Protein AF-A0A357KUC4-F1 (afdb_monomer)

Structure (mmCIF, N/CA/C/O backbone):
data_AF-A0A357KUC4-F1
#
_entry.id   AF-A0A357KUC4-F1
#
loop_
_atom_site.group_PDB
_atom_site.id
_atom_site.type_symbol
_atom_site.label_atom_id
_atom_site.label_alt_id
_atom_site.label_comp_id
_atom_site.label_asym_id
_atom_site.label_entity_id
_atom_site.label_seq_id
_atom_site.pdbx_PDB_ins_code
_atom_site.Cartn_x
_atom_site.Cartn_y
_atom_site.Cartn_z
_atom_site.occupancy
_atom_site.B_iso_or_equiv
_atom_site.auth_seq_id
_atom_site.auth_comp_id
_atom_site.auth_asym_id
_atom_site.auth_atom_id
_atom_site.pdbx_PDB_model_num
ATOM 1 N N . MET A 1 1 ? -13.349 -6.432 20.433 1.00 85.69 1 MET A N 1
ATOM 2 C CA . MET A 1 1 ? -12.163 -7.210 20.009 1.00 85.69 1 MET A CA 1
ATOM 3 C C . MET A 1 1 ? -11.046 -7.123 21.039 1.00 85.69 1 MET A C 1
ATOM 5 O O . MET A 1 1 ? -10.926 -8.036 21.841 1.00 85.69 1 MET A O 1
ATOM 9 N N . PHE A 1 2 ? -10.321 -6.002 21.123 1.00 86.62 2 PHE A N 1
ATOM 10 C CA . PHE A 1 2 ? -9.135 -5.850 21.980 1.00 86.62 2 PHE A CA 1
ATOM 11 C C . PHE A 1 2 ? -9.323 -6.230 23.462 1.00 86.62 2 PHE A C 1
ATOM 13 O O . PHE A 1 2 ? -8.542 -7.016 23.983 1.00 86.62 2 PHE A O 1
ATOM 20 N N . GLN A 1 3 ? -10.379 -5.750 24.131 1.00 85.81 3 GLN A N 1
ATOM 21 C CA . GLN A 1 3 ? -10.658 -6.103 25.536 1.00 85.81 3 GLN A CA 1
ATOM 22 C C . GLN A 1 3 ? -10.928 -7.601 25.751 1.00 85.81 3 GLN A C 1
ATOM 24 O O . GLN A 1 3 ? -10.598 -8.130 26.804 1.00 85.81 3 GLN A O 1
ATOM 29 N N . ARG A 1 4 ? -11.513 -8.278 24.754 1.00 86.69 4 ARG A N 1
ATOM 30 C CA . ARG A 1 4 ? -11.808 -9.719 24.804 1.00 86.69 4 ARG A CA 1
ATOM 31 C C . ARG A 1 4 ? -10.628 -10.583 24.347 1.00 86.69 4 ARG A C 1
ATOM 33 O O . ARG A 1 4 ? -10.719 -11.798 24.431 1.00 86.69 4 ARG A O 1
ATOM 40 N N . GLY A 1 5 ? -9.561 -9.980 23.814 1.00 86.75 5 GLY A N 1
ATOM 41 C CA . GLY A 1 5 ? -8.468 -10.719 23.174 1.00 86.75 5 GLY A CA 1
ATOM 42 C C . GLY A 1 5 ? -8.885 -11.463 21.900 1.00 86.75 5 GLY A C 1
ATOM 43 O O . GLY A 1 5 ? -8.185 -12.374 21.474 1.00 86.75 5 GLY A O 1
ATOM 44 N N . ASP A 1 6 ? -10.013 -11.090 21.292 1.00 89.56 6 ASP A N 1
ATOM 45 C CA . ASP A 1 6 ? -10.536 -11.725 20.081 1.00 89.56 6 AS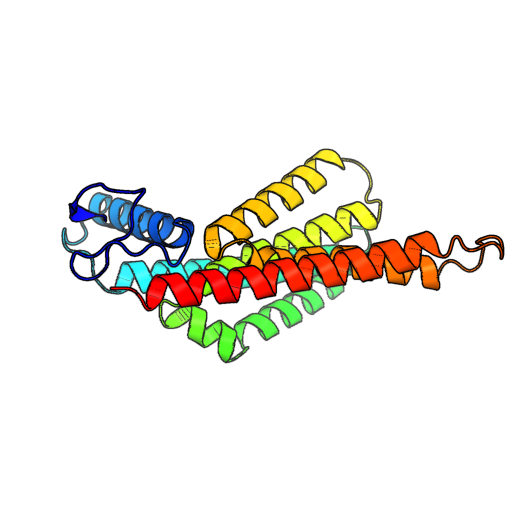P A CA 1
ATOM 46 C C . ASP A 1 6 ? -10.017 -10.997 18.837 1.00 89.56 6 ASP A C 1
ATOM 48 O O . ASP A 1 6 ? -10.295 -9.808 18.651 1.00 89.56 6 ASP A O 1
ATOM 52 N N . TRP A 1 7 ? -9.252 -11.717 18.016 1.00 90.38 7 TRP A N 1
ATOM 53 C CA . TRP A 1 7 ? -8.629 -11.222 16.786 1.00 90.38 7 TRP A CA 1
ATOM 54 C C . TRP A 1 7 ? -9.378 -11.652 15.523 1.00 90.38 7 TRP A C 1
ATOM 56 O O . TRP A 1 7 ? -9.042 -11.175 14.444 1.00 90.38 7 TRP A O 1
ATOM 66 N N . ILE A 1 8 ? -10.353 -12.557 15.617 1.00 89.25 8 ILE A N 1
ATOM 67 C CA . ILE A 1 8 ? -10.946 -13.183 14.430 1.00 89.25 8 ILE A CA 1
ATOM 68 C C . ILE A 1 8 ? -12.292 -12.556 14.098 1.00 89.25 8 ILE A C 1
ATOM 70 O O . ILE A 1 8 ? -12.507 -12.190 12.945 1.00 89.25 8 ILE A O 1
ATOM 74 N N . VAL A 1 9 ? -13.177 -12.401 15.087 1.00 89.88 9 VAL A N 1
ATOM 75 C CA . VAL A 1 9 ? -14.558 -11.963 14.847 1.00 89.88 9 VAL A CA 1
ATOM 76 C C . VAL A 1 9 ? -14.739 -10.511 15.300 1.00 89.88 9 VAL A C 1
ATOM 78 O O . VAL A 1 9 ? -14.754 -10.224 16.505 1.00 89.88 9 VAL A O 1
ATOM 81 N N . PRO A 1 10 ? -14.884 -9.551 14.366 1.00 87.69 10 PRO A N 1
ATOM 82 C CA . PRO A 1 10 ? -15.212 -8.189 14.736 1.00 87.69 10 PRO A CA 1
ATOM 83 C C . PRO A 1 10 ? -16.627 -8.126 15.294 1.00 87.69 10 PRO A C 1
ATOM 85 O O . PRO A 1 10 ? -17.524 -8.839 14.849 1.00 87.69 10 PRO A O 1
ATOM 88 N N . THR A 1 11 ? -16.830 -7.248 16.273 1.00 88.38 11 THR A N 1
ATOM 89 C CA . THR A 1 11 ? -18.165 -6.963 16.801 1.00 88.38 11 THR A CA 1
ATOM 90 C C . THR A 1 11 ? -18.362 -5.471 16.958 1.00 88.38 11 THR A C 1
ATOM 92 O O . THR A 1 11 ? -17.466 -4.798 17.477 1.00 88.38 11 THR A O 1
ATOM 95 N N . VAL A 1 12 ? -19.547 -4.985 16.613 1.00 85.06 12 VAL A N 1
ATOM 96 C CA . VAL A 1 12 ? -19.975 -3.596 16.789 1.00 85.06 12 VAL A CA 1
ATOM 97 C C . VAL A 1 12 ? -21.246 -3.622 17.636 1.00 85.06 12 VAL A C 1
ATOM 99 O O . VAL A 1 12 ? -22.172 -4.356 17.330 1.00 85.06 12 VAL A O 1
ATOM 102 N N . HIS A 1 13 ? -21.259 -2.891 18.754 1.00 87.00 13 HIS A N 1
ATOM 103 C CA . HIS A 1 13 ? -22.377 -2.880 19.716 1.00 87.00 13 HIS A CA 1
ATOM 104 C C . HIS A 1 13 ? -22.816 -4.257 20.257 1.00 87.00 13 HIS A C 1
ATOM 106 O O . HIS A 1 13 ? -23.950 -4.424 20.677 1.00 87.00 13 HIS A O 1
ATOM 112 N N . GLY A 1 14 ? -21.901 -5.230 20.301 1.00 84.56 14 GLY A N 1
ATOM 113 C CA . GLY A 1 14 ? -22.189 -6.590 20.777 1.00 84.56 14 GLY A CA 1
ATOM 114 C C . GLY A 1 14 ? -22.548 -7.567 19.660 1.00 84.56 14 GLY A C 1
ATOM 115 O O . GLY A 1 14 ? -22.322 -8.759 19.832 1.00 84.56 14 GLY A O 1
ATOM 116 N N . GLU A 1 15 ? -22.956 -7.060 18.499 1.00 89.00 15 GLU A N 1
ATOM 117 C CA . GLU A 1 15 ? -23.297 -7.865 17.329 1.00 89.00 15 GLU A CA 1
ATOM 118 C C . GLU A 1 15 ? -22.077 -8.179 16.471 1.00 89.00 15 GLU A C 1
ATOM 120 O O . GLU A 1 15 ? -21.120 -7.400 16.393 1.00 89.00 15 GLU A O 1
ATOM 125 N N . THR A 1 16 ? -22.108 -9.332 15.810 1.00 89.25 16 THR A N 1
ATOM 126 C CA . THR A 1 16 ? -21.065 -9.764 14.881 1.00 89.25 16 THR A CA 1
ATOM 127 C C . THR A 1 16 ? -21.030 -8.864 13.644 1.00 89.25 16 THR A C 1
ATOM 129 O O . THR A 1 16 ? -22.029 -8.676 12.961 1.00 89.25 16 THR A O 1
ATOM 132 N N . TYR A 1 17 ? -19.851 -8.328 13.324 1.00 86.94 17 TYR A N 1
ATOM 133 C CA . TYR A 1 17 ? -19.628 -7.451 12.176 1.00 86.94 17 TYR A CA 1
ATOM 134 C C . TYR A 1 17 ? -18.650 -8.107 11.200 1.00 86.94 17 TYR A C 1
ATOM 136 O O . TYR A 1 17 ? -17.437 -7.923 11.283 1.00 86.94 17 TYR A O 1
ATOM 144 N N . ILE A 1 18 ? -19.182 -8.878 10.252 1.00 84.75 18 ILE A N 1
ATOM 145 C CA . ILE A 1 18 ? -18.407 -9.522 9.181 1.00 84.75 18 ILE A CA 1
ATOM 146 C C . ILE A 1 18 ? -18.729 -8.793 7.881 1.00 84.75 18 ILE A C 1
ATOM 148 O O . ILE A 1 18 ? -19.179 -9.408 6.930 1.00 84.75 18 ILE A O 1
ATOM 152 N N . ALA A 1 19 ? -18.558 -7.466 7.854 1.00 83.94 19 ALA A N 1
ATOM 153 C CA . ALA A 1 19 ? -18.703 -6.670 6.627 1.00 83.94 19 ALA A CA 1
ATOM 154 C C . ALA A 1 19 ? -17.348 -6.299 5.989 1.00 83.94 19 ALA A C 1
ATOM 156 O O . ALA A 1 19 ? -17.279 -5.840 4.849 1.00 83.94 19 ALA A O 1
ATOM 157 N N . LYS A 1 20 ? -16.248 -6.479 6.732 1.00 84.88 20 LYS A N 1
ATOM 158 C CA . LYS A 1 20 ? -14.880 -6.187 6.291 1.00 84.88 20 LYS A CA 1
ATOM 159 C C . LYS A 1 20 ? -13.914 -7.256 6.803 1.00 84.88 20 LYS A C 1
ATOM 161 O O . LYS A 1 20 ? -14.092 -7.721 7.930 1.00 84.88 20 LYS A O 1
ATOM 166 N N . PRO A 1 21 ? -12.876 -7.622 6.030 1.00 90.31 21 PRO A N 1
ATOM 167 C CA . PRO A 1 21 ? -11.842 -8.523 6.525 1.00 90.31 21 PRO A CA 1
ATOM 168 C C . PRO A 1 21 ? -10.970 -7.861 7.616 1.00 90.31 21 PRO A C 1
ATOM 170 O O . PRO A 1 21 ? -10.986 -6.637 7.778 1.00 90.31 21 PRO A O 1
ATOM 173 N N . PRO A 1 22 ? -10.206 -8.649 8.395 1.00 90.81 22 PRO A N 1
ATOM 174 C CA . PRO A 1 22 ? -9.743 -8.209 9.706 1.00 90.81 22 PRO A CA 1
ATOM 175 C C . PRO A 1 22 ? -8.444 -7.389 9.730 1.00 90.81 22 PRO A C 1
ATOM 177 O O . PRO A 1 22 ? -8.057 -6.924 10.801 1.00 90.81 22 PRO A O 1
ATOM 180 N N . LEU A 1 23 ? -7.756 -7.176 8.599 1.00 94.50 23 LEU A N 1
ATOM 181 C CA . LEU A 1 23 ? -6.389 -6.631 8.609 1.00 94.50 23 LEU A CA 1
ATOM 182 C C . LEU A 1 23 ? -6.283 -5.254 9.272 1.00 94.50 23 LEU A C 1
ATOM 184 O O . LEU A 1 23 ? -5.371 -5.027 10.064 1.00 94.50 23 LEU A O 1
ATOM 188 N N . MET A 1 24 ? -7.214 -4.340 8.987 1.00 93.56 24 MET A N 1
ATOM 189 C CA . MET A 1 24 ? -7.199 -3.020 9.625 1.00 93.56 24 MET A CA 1
ATOM 190 C C . MET A 1 24 ? -7.427 -3.130 11.140 1.00 93.56 24 MET A C 1
ATOM 192 O O . MET A 1 24 ? -6.748 -2.453 11.911 1.00 93.56 24 MET A O 1
ATOM 196 N N . TYR A 1 25 ? -8.317 -4.022 11.587 1.00 92.56 25 TYR A N 1
ATOM 197 C CA . TYR A 1 25 ? -8.537 -4.265 13.015 1.00 92.56 25 TYR A CA 1
ATOM 198 C C . TYR A 1 25 ? -7.293 -4.855 13.685 1.00 92.56 25 TYR A C 1
ATOM 200 O O . TYR A 1 25 ? -6.947 -4.445 14.792 1.00 92.56 25 TYR A O 1
ATOM 208 N N . TRP A 1 26 ? -6.564 -5.748 13.008 1.00 95.25 26 TRP A N 1
ATOM 209 C CA . TRP A 1 26 ? -5.289 -6.270 13.507 1.00 95.25 26 TRP A CA 1
ATOM 210 C C . TRP A 1 26 ? -4.246 -5.171 13.683 1.00 95.25 26 TRP A C 1
ATOM 212 O O . TRP A 1 26 ? -3.582 -5.130 14.716 1.00 95.25 26 TRP A O 1
ATOM 222 N N . VAL A 1 27 ? -4.129 -4.250 12.721 1.00 95.56 27 VAL A N 1
ATOM 223 C CA . VAL A 1 27 ? -3.216 -3.100 12.826 1.00 95.56 27 VAL A CA 1
ATOM 224 C C . VAL A 1 27 ? -3.597 -2.216 14.015 1.00 95.56 27 VAL A C 1
ATOM 226 O O . VAL A 1 27 ? -2.738 -1.884 14.832 1.00 95.56 27 VAL A O 1
ATOM 229 N N . GLN A 1 28 ? -4.881 -1.883 14.167 1.00 93.94 28 GLN A N 1
ATOM 230 C CA . GLN A 1 28 ? -5.377 -1.091 15.299 1.00 93.94 28 GLN A CA 1
ATOM 231 C C . GLN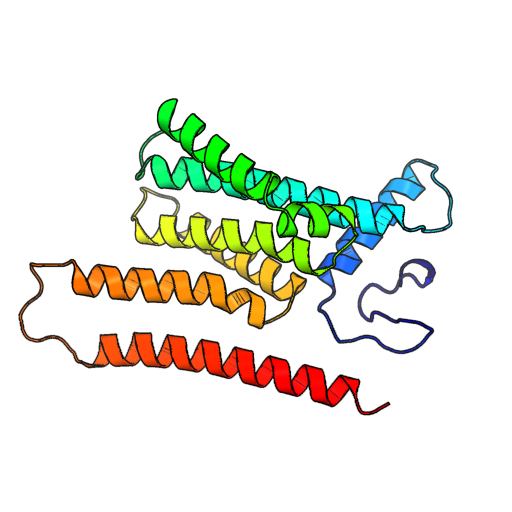 A 1 28 ? -5.092 -1.777 16.642 1.00 93.94 28 GLN A C 1
ATOM 233 O O . GL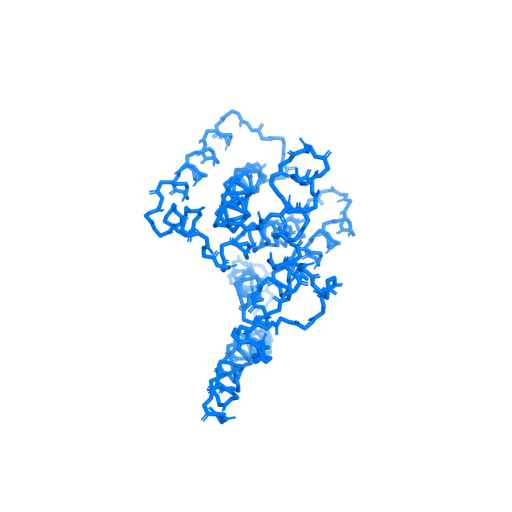N A 1 28 ? -4.615 -1.142 17.582 1.00 93.94 28 GLN A O 1
ATOM 238 N N . MET A 1 29 ? -5.320 -3.089 16.731 1.00 93.00 29 MET A N 1
ATOM 239 C CA . MET A 1 29 ? -5.037 -3.868 17.935 1.00 93.00 29 MET A CA 1
ATOM 240 C C . MET A 1 29 ? -3.541 -3.983 18.228 1.00 93.00 29 MET A C 1
ATOM 242 O O . MET A 1 29 ? -3.155 -3.935 19.396 1.00 93.00 29 MET A O 1
ATOM 246 N N . ALA A 1 30 ? -2.692 -4.114 17.210 1.00 94.44 30 ALA A N 1
ATOM 247 C CA . ALA A 1 30 ? -1.241 -4.122 17.376 1.00 94.44 30 ALA A CA 1
ATOM 248 C C . ALA A 1 30 ? -0.739 -2.777 17.925 1.00 94.44 30 ALA A C 1
ATOM 250 O O . ALA A 1 30 ? 0.062 -2.751 18.860 1.00 94.44 30 ALA A O 1
ATOM 251 N N . ILE A 1 31 ? -1.273 -1.662 17.415 1.00 94.25 31 ILE A N 1
ATOM 252 C CA . ILE A 1 31 ? -0.991 -0.319 17.939 1.00 94.25 31 ILE A CA 1
ATOM 253 C C . ILE A 1 31 ? -1.451 -0.204 19.396 1.00 94.25 31 ILE A C 1
ATOM 255 O O . ILE A 1 31 ? -0.690 0.273 20.235 1.00 94.25 31 ILE A O 1
ATOM 259 N N . ALA A 1 32 ? -2.653 -0.685 19.720 1.00 93.25 32 ALA A N 1
ATOM 260 C CA . ALA A 1 32 ? -3.168 -0.680 21.088 1.00 93.25 32 ALA A CA 1
ATOM 261 C C . ALA A 1 32 ? -2.257 -1.469 22.053 1.00 93.25 32 ALA A C 1
ATOM 263 O O . ALA A 1 32 ? -1.945 -0.990 23.146 1.00 93.25 32 ALA A O 1
ATOM 264 N N . HIS A 1 33 ? -1.774 -2.651 21.644 1.00 92.44 33 HIS A N 1
ATOM 265 C CA . HIS A 1 33 ? -0.808 -3.441 22.421 1.00 92.44 33 HIS A CA 1
ATOM 266 C C . HIS A 1 33 ? 0.502 -2.674 22.636 1.00 92.44 33 HIS A C 1
ATOM 268 O O . HIS A 1 33 ? 0.975 -2.580 23.768 1.00 92.44 33 HIS A O 1
ATOM 274 N N . ALA A 1 34 ? 1.063 -2.094 21.571 1.00 93.06 34 ALA A N 1
ATOM 275 C CA . ALA A 1 34 ? 2.305 -1.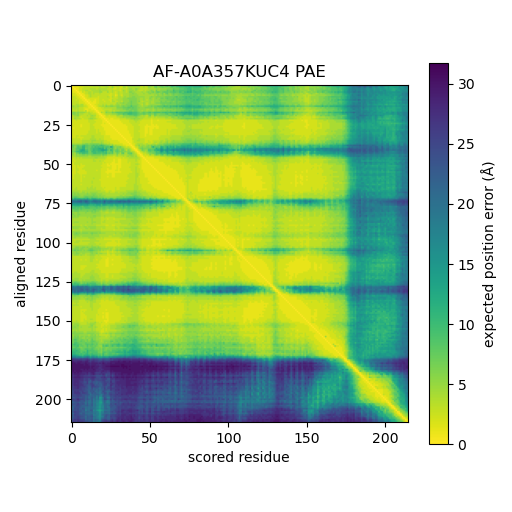332 21.648 1.00 93.06 34 ALA A CA 1
ATOM 276 C C . ALA A 1 34 ? 2.171 -0.116 22.578 1.00 93.06 34 ALA A C 1
ATOM 278 O O . ALA A 1 34 ? 3.027 0.104 23.432 1.00 93.06 34 ALA A O 1
ATOM 279 N N . ARG A 1 35 ? 1.072 0.645 22.476 1.00 92.06 35 ARG A N 1
ATOM 280 C CA . ARG A 1 35 ? 0.799 1.793 23.357 1.00 92.06 35 ARG A CA 1
ATOM 281 C C . ARG A 1 35 ? 0.710 1.376 24.822 1.00 92.06 35 ARG A C 1
ATOM 283 O O . ARG A 1 35 ? 1.335 2.017 25.664 1.00 92.06 35 ARG A O 1
ATOM 290 N N . ARG A 1 36 ? -0.008 0.291 25.132 1.00 89.75 36 ARG A N 1
ATOM 291 C CA . ARG A 1 36 ? -0.093 -0.234 26.506 1.00 89.75 36 ARG A CA 1
ATOM 292 C C . ARG A 1 36 ? 1.269 -0.668 27.046 1.00 89.75 36 ARG A C 1
ATOM 294 O O . ARG A 1 36 ? 1.580 -0.363 28.192 1.00 89.75 36 ARG A O 1
ATOM 301 N N . ALA A 1 37 ? 2.094 -1.324 26.229 1.00 90.69 37 ALA A N 1
ATOM 302 C CA . ALA A 1 37 ? 3.451 -1.708 26.623 1.00 90.69 37 ALA A CA 1
ATOM 303 C C . ALA A 1 37 ? 4.340 -0.490 26.951 1.00 90.69 37 ALA A C 1
ATOM 305 O O . ALA A 1 37 ? 5.240 -0.592 27.777 1.00 90.69 37 ALA A O 1
ATOM 306 N N . MET A 1 38 ? 4.051 0.670 26.353 1.00 91.75 38 MET A N 1
ATOM 307 C CA . MET A 1 38 ? 4.712 1.950 26.634 1.00 91.75 38 MET A CA 1
ATOM 308 C C . MET A 1 38 ? 4.064 2.745 27.787 1.00 91.75 38 MET A C 1
ATOM 310 O O . MET A 1 38 ? 4.381 3.917 27.972 1.00 91.75 38 MET A O 1
ATOM 314 N N . GLY A 1 39 ? 3.152 2.141 28.558 1.00 88.06 39 GLY A N 1
ATOM 315 C CA . GLY A 1 39 ? 2.516 2.776 29.718 1.00 88.06 39 GLY A CA 1
ATOM 316 C C . GLY A 1 39 ? 1.332 3.693 29.391 1.00 88.06 39 GLY A C 1
ATOM 317 O O . GLY A 1 39 ? 0.915 4.473 30.245 1.00 88.06 39 GLY A O 1
ATOM 318 N N . ALA A 1 40 ? 0.777 3.624 28.175 1.00 85.94 40 ALA A N 1
ATOM 319 C CA . ALA A 1 40 ? -0.452 4.346 27.848 1.00 85.94 40 ALA A CA 1
ATOM 320 C C . ALA A 1 40 ? -1.669 3.788 28.608 1.00 85.94 40 ALA A C 1
ATOM 322 O O . ALA A 1 40 ? -1.647 2.667 29.123 1.00 85.94 40 ALA A O 1
ATOM 323 N N . SER A 1 41 ? -2.752 4.575 28.631 1.00 78.69 41 SER A N 1
ATOM 324 C CA . SER A 1 41 ? -4.032 4.202 29.244 1.00 78.69 41 SER A CA 1
ATOM 325 C C . SER A 1 41 ? -4.471 2.780 28.857 1.00 78.69 41 SER A C 1
ATOM 327 O O . SER A 1 41 ? -4.352 2.386 27.692 1.00 78.69 41 SER A O 1
ATOM 329 N N . PRO A 1 42 ? -5.036 1.999 29.796 1.00 71.38 42 PRO A N 1
ATOM 330 C CA . PRO A 1 42 ? -5.609 0.699 29.477 1.00 71.38 42 PRO A CA 1
ATOM 331 C C . PRO A 1 42 ? -6.860 0.814 28.594 1.00 71.38 42 PRO A C 1
ATOM 333 O O . PRO A 1 42 ? -7.266 -0.182 27.999 1.00 71.38 42 PRO A O 1
ATOM 336 N N . PHE A 1 43 ? -7.471 1.990 28.463 1.00 75.62 43 PHE A N 1
ATOM 337 C CA . PHE A 1 43 ? -8.627 2.200 27.593 1.00 75.62 43 PHE A CA 1
ATOM 338 C C . PHE A 1 43 ? -8.186 2.577 26.173 1.00 75.62 43 PHE A C 1
ATOM 340 O O . PHE A 1 43 ? -7.340 3.448 26.002 1.00 75.62 43 PHE A O 1
ATOM 347 N N . THR A 1 44 ? -8.770 1.921 25.167 1.00 79.88 44 THR A N 1
ATOM 348 C CA . THR A 1 44 ? -8.616 2.293 23.751 1.00 79.88 44 THR A CA 1
ATOM 349 C C . THR A 1 44 ? -9.500 3.485 23.428 1.00 79.88 44 THR A C 1
ATOM 351 O O . THR A 1 44 ? -10.667 3.490 23.826 1.00 79.88 44 THR A O 1
ATOM 354 N N . ASP A 1 45 ? -8.969 4.445 22.680 1.00 85.06 45 ASP A N 1
ATOM 355 C CA . ASP A 1 45 ? -9.683 5.640 22.240 1.00 85.06 45 ASP A CA 1
ATOM 356 C C . ASP A 1 45 ? -9.660 5.751 20.703 1.00 85.06 45 ASP A C 1
ATOM 358 O O . ASP A 1 45 ? -9.353 4.800 19.982 1.00 85.06 45 ASP A O 1
ATOM 362 N N . GLU A 1 46 ? -10.051 6.903 20.158 1.00 89.94 46 GLU A N 1
ATOM 363 C CA . GLU A 1 46 ? -10.009 7.122 18.707 1.00 89.94 46 GLU A CA 1
ATOM 364 C C . GLU A 1 46 ? -8.576 7.193 18.152 1.00 89.94 46 GLU A C 1
ATOM 366 O O . GLU A 1 46 ? -8.377 7.148 16.933 1.00 89.94 46 GLU A O 1
ATOM 371 N N . THR A 1 47 ? -7.565 7.328 19.013 1.00 91.12 47 THR A N 1
ATOM 372 C CA . THR A 1 47 ? -6.182 7.550 18.594 1.00 91.12 47 THR A CA 1
ATOM 373 C C . THR A 1 47 ? -5.627 6.330 17.880 1.00 91.12 47 THR A C 1
ATOM 375 O O . THR A 1 47 ? -4.964 6.506 16.864 1.00 91.12 47 THR A O 1
ATOM 378 N N . GLU A 1 48 ? -5.901 5.101 18.334 1.00 92.75 48 GLU A N 1
ATOM 379 C CA . GLU A 1 48 ? -5.432 3.891 17.641 1.00 92.75 48 GLU A CA 1
ATOM 380 C C . GLU A 1 48 ? -5.985 3.796 16.219 1.00 92.75 48 GLU A C 1
ATOM 382 O O . GLU A 1 48 ? -5.257 3.452 15.286 1.00 92.75 48 GLU A O 1
ATOM 387 N N . VAL A 1 49 ? -7.262 4.142 16.050 1.00 92.75 49 VAL A N 1
ATOM 388 C CA . VAL A 1 49 ? -7.949 4.118 14.754 1.00 92.75 49 VAL A CA 1
ATOM 389 C C . VAL A 1 49 ? -7.355 5.171 13.818 1.00 92.75 49 VAL A C 1
ATOM 391 O O . VAL A 1 49 ? -7.000 4.865 12.677 1.00 92.75 49 VAL A O 1
ATOM 394 N N . ARG A 1 50 ? -7.186 6.406 14.305 1.00 94.75 50 ARG A N 1
ATOM 395 C CA . ARG A 1 50 ? -6.602 7.507 13.524 1.00 94.75 50 ARG A CA 1
ATOM 396 C C . ARG A 1 50 ? -5.126 7.270 13.217 1.00 94.75 50 ARG A C 1
ATOM 398 O O . ARG A 1 50 ? -4.687 7.572 12.113 1.00 94.75 50 ARG A O 1
ATOM 405 N N . LEU A 1 51 ? -4.368 6.701 14.153 1.00 95.00 51 LEU A N 1
ATOM 406 C CA . LEU A 1 51 ? -2.957 6.376 13.959 1.00 95.00 51 LEU A CA 1
ATOM 407 C C . LEU A 1 51 ? -2.783 5.253 12.932 1.00 95.00 51 LEU A C 1
ATOM 409 O O . LEU A 1 51 ? -1.928 5.374 12.060 1.00 95.00 51 LEU A O 1
ATOM 413 N N . ALA A 1 52 ? -3.618 4.210 12.969 1.00 96.38 52 ALA A N 1
ATOM 414 C CA . ALA A 1 52 ? -3.616 3.162 11.947 1.00 96.38 52 ALA A CA 1
ATOM 415 C C . ALA A 1 52 ? -3.863 3.740 10.543 1.00 96.38 52 ALA A C 1
ATOM 417 O O . ALA A 1 52 ? -3.104 3.457 9.613 1.00 96.38 52 ALA A O 1
ATOM 418 N N . ALA A 1 53 ? -4.879 4.598 10.399 1.00 96.75 53 ALA A N 1
ATOM 419 C CA . ALA A 1 53 ? -5.186 5.263 9.134 1.00 96.75 53 ALA A CA 1
ATOM 420 C C . ALA A 1 53 ? -4.067 6.213 8.676 1.00 96.75 53 ALA A C 1
ATOM 422 O O . ALA A 1 53 ? -3.716 6.220 7.496 1.00 96.75 53 ALA A O 1
ATOM 423 N N . ALA A 1 54 ? -3.456 6.961 9.598 1.00 97.00 54 ALA A N 1
ATOM 424 C CA . ALA A 1 54 ? -2.348 7.857 9.286 1.00 97.00 54 ALA A CA 1
ATOM 425 C C . ALA A 1 54 ? -1.113 7.081 8.807 1.00 97.00 54 ALA A C 1
ATOM 427 O O . ALA A 1 54 ? -0.517 7.443 7.793 1.00 97.00 54 ALA A O 1
ATOM 428 N N . LEU A 1 55 ? -0.761 5.982 9.483 1.00 97.50 55 LEU A N 1
ATOM 429 C CA . LEU A 1 55 ? 0.345 5.108 9.083 1.00 97.50 55 LEU A CA 1
ATOM 430 C C . LEU A 1 55 ? 0.092 4.469 7.715 1.00 97.50 55 LEU A C 1
ATOM 432 O O . LEU A 1 55 ? 0.994 4.444 6.882 1.00 97.50 55 LEU A O 1
ATOM 436 N N . ALA A 1 56 ? -1.132 4.012 7.453 1.00 98.00 56 ALA A N 1
ATOM 437 C CA . ALA A 1 56 ? -1.538 3.519 6.140 1.00 98.00 56 ALA A CA 1
ATOM 438 C C . ALA A 1 56 ? -1.434 4.603 5.051 1.00 98.00 56 ALA A C 1
ATOM 440 O O . ALA A 1 56 ? -0.901 4.346 3.970 1.00 98.00 56 ALA A O 1
ATOM 441 N N . GLY A 1 57 ? -1.877 5.826 5.355 1.00 97.81 57 GLY A N 1
ATOM 442 C CA . GLY A 1 57 ? -1.755 6.983 4.473 1.00 97.81 57 GLY A CA 1
ATOM 443 C C . GLY A 1 57 ? -0.298 7.296 4.125 1.00 97.81 57 GLY A C 1
ATOM 444 O O . GLY A 1 57 ? 0.045 7.415 2.947 1.00 97.81 57 GLY A O 1
ATOM 445 N N . VAL A 1 58 ? 0.581 7.351 5.129 1.00 98.12 58 VAL A N 1
ATOM 446 C CA . VAL A 1 58 ? 2.029 7.541 4.939 1.00 98.12 58 VAL A CA 1
ATOM 447 C C . VAL A 1 58 ? 2.627 6.393 4.127 1.00 98.12 58 VAL A C 1
ATOM 449 O O . VAL A 1 58 ? 3.363 6.639 3.172 1.00 98.12 58 VAL A O 1
ATOM 452 N N . ALA A 1 59 ? 2.277 5.145 4.447 1.00 98.31 59 ALA A N 1
ATOM 453 C CA . ALA A 1 59 ? 2.749 3.974 3.717 1.00 98.31 59 ALA A CA 1
ATOM 454 C C . ALA A 1 59 ? 2.371 4.036 2.232 1.00 98.31 59 ALA A C 1
ATOM 456 O O . ALA A 1 59 ? 3.200 3.704 1.388 1.00 98.31 59 ALA A O 1
ATOM 457 N N . GLY A 1 60 ? 1.165 4.499 1.886 1.00 98.31 60 GLY A N 1
ATOM 458 C CA . GLY A 1 60 ? 0.769 4.645 0.485 1.00 98.31 60 GLY A CA 1
ATOM 459 C C . GLY A 1 60 ? 1.501 5.777 -0.242 1.00 98.31 60 GLY A C 1
ATOM 460 O O . GLY A 1 60 ? 1.872 5.594 -1.399 1.00 98.31 60 GLY A O 1
ATOM 461 N N . VAL A 1 61 ? 1.821 6.891 0.428 1.00 98.44 61 VAL A N 1
ATOM 462 C CA . VAL A 1 61 ? 2.667 7.959 -0.150 1.00 98.44 61 VAL A CA 1
ATOM 463 C C . VAL A 1 61 ? 4.088 7.451 -0.405 1.00 98.44 61 VAL A C 1
ATOM 465 O O . VAL A 1 61 ? 4.636 7.656 -1.488 1.00 98.44 61 VAL A O 1
ATOM 468 N N . LEU A 1 62 ? 4.672 6.729 0.555 1.00 98.44 62 LEU A N 1
ATOM 469 C CA . LEU A 1 62 ? 5.990 6.112 0.392 1.00 98.44 62 LEU A CA 1
ATOM 470 C C . LEU A 1 62 ? 5.981 5.053 -0.714 1.00 98.44 62 LEU A C 1
ATOM 472 O O . LEU A 1 62 ? 6.893 5.025 -1.538 1.00 98.44 62 LEU A O 1
ATOM 476 N N . ALA A 1 63 ? 4.945 4.214 -0.777 1.00 98.38 63 ALA A N 1
ATOM 477 C CA . ALA A 1 63 ? 4.775 3.242 -1.848 1.00 98.38 63 ALA A CA 1
ATOM 478 C C . ALA A 1 63 ? 4.679 3.932 -3.215 1.00 98.38 63 ALA A C 1
ATOM 480 O O . ALA A 1 63 ? 5.365 3.511 -4.143 1.00 98.38 63 ALA A O 1
ATOM 481 N N . ALA A 1 64 ? 3.901 5.014 -3.334 1.00 98.12 64 ALA A N 1
ATOM 482 C CA . ALA A 1 64 ? 3.774 5.787 -4.569 1.00 98.12 64 ALA A CA 1
ATOM 483 C C . ALA A 1 64 ? 5.120 6.364 -5.016 1.00 98.12 64 ALA A C 1
ATOM 485 O O . ALA A 1 64 ? 5.477 6.243 -6.186 1.00 98.12 64 ALA A O 1
ATOM 486 N N . PHE A 1 65 ? 5.898 6.916 -4.082 1.00 98.12 65 PHE A N 1
ATOM 487 C CA . PHE A 1 65 ? 7.244 7.400 -4.368 1.00 98.12 65 PHE A CA 1
ATOM 488 C C . PHE A 1 65 ? 8.159 6.262 -4.834 1.00 98.12 65 PHE A C 1
ATOM 490 O O . PHE A 1 65 ? 8.721 6.323 -5.922 1.00 98.12 65 PHE A O 1
ATOM 497 N N . LEU A 1 66 ? 8.291 5.191 -4.047 1.00 96.25 66 LEU A N 1
ATOM 498 C CA . LEU A 1 66 ? 9.221 4.095 -4.335 1.00 96.25 66 LEU A CA 1
ATOM 499 C C . LEU A 1 66 ? 8.876 3.352 -5.630 1.00 96.25 66 LEU A C 1
ATOM 501 O O . LEU A 1 66 ? 9.772 3.043 -6.417 1.00 96.25 66 LEU A O 1
ATOM 505 N N . VAL A 1 67 ? 7.591 3.082 -5.865 1.00 95.31 67 VAL A N 1
ATOM 506 C CA . VAL A 1 67 ? 7.112 2.468 -7.107 1.00 95.31 67 VAL A CA 1
ATOM 507 C C . VAL A 1 67 ? 7.294 3.436 -8.271 1.00 95.31 67 VAL A C 1
ATOM 509 O O . VAL A 1 67 ? 7.866 3.042 -9.283 1.00 95.31 67 VAL A O 1
ATOM 512 N N . GLY A 1 68 ? 6.903 4.704 -8.118 1.00 95.00 68 GLY A N 1
ATOM 513 C CA . GLY A 1 68 ? 7.061 5.735 -9.146 1.00 95.00 68 GLY A CA 1
ATOM 514 C C . GLY A 1 68 ? 8.506 5.866 -9.623 1.00 95.00 68 GLY A C 1
ATOM 515 O O . GLY A 1 68 ? 8.756 5.810 -10.823 1.00 95.00 68 GLY A O 1
ATOM 516 N N . ARG A 1 69 ? 9.472 5.912 -8.697 1.00 93.69 69 ARG A N 1
ATOM 517 C CA . ARG A 1 69 ? 10.910 5.950 -9.022 1.00 93.69 69 ARG A CA 1
ATOM 518 C C . ARG A 1 69 ? 11.341 4.778 -9.893 1.00 93.69 69 ARG A C 1
ATOM 520 O O . ARG A 1 69 ? 12.105 4.945 -10.835 1.00 93.69 69 ARG A O 1
ATOM 527 N N . ARG A 1 70 ? 10.870 3.573 -9.563 1.00 89.50 70 ARG A N 1
ATOM 528 C CA . ARG A 1 70 ? 11.211 2.349 -10.301 1.00 89.50 70 ARG A CA 1
ATOM 529 C C . ARG A 1 70 ? 10.546 2.294 -11.670 1.00 89.50 70 ARG A C 1
ATOM 531 O O . ARG A 1 70 ? 11.158 1.769 -12.593 1.00 89.50 70 ARG A O 1
ATOM 538 N N . LEU A 1 71 ? 9.327 2.818 -11.789 1.00 87.75 71 LEU A N 1
ATOM 539 C CA . LEU A 1 71 ? 8.611 2.907 -13.060 1.00 87.75 71 LEU A CA 1
ATOM 540 C C . LEU A 1 71 ? 9.303 3.882 -14.019 1.00 87.75 71 LEU A C 1
ATOM 542 O O . LEU A 1 71 ? 9.510 3.534 -15.174 1.00 87.75 71 LEU A O 1
ATOM 546 N N . MET A 1 72 ? 9.710 5.055 -13.526 1.00 87.38 72 MET A N 1
ATOM 547 C CA . MET A 1 72 ? 10.382 6.080 -14.337 1.00 87.38 72 MET A CA 1
ATOM 548 C C . MET A 1 72 ? 11.797 5.674 -14.762 1.00 87.38 72 MET A C 1
ATOM 550 O O . MET A 1 72 ? 12.255 6.066 -15.825 1.00 87.38 72 MET A O 1
ATOM 554 N N . ALA A 1 73 ? 12.477 4.846 -13.966 1.00 84.25 73 ALA A N 1
ATOM 555 C CA . ALA A 1 73 ? 13.834 4.401 -14.268 1.00 84.25 73 ALA A CA 1
ATOM 556 C C . ALA A 1 73 ? 13.928 3.365 -15.412 1.00 84.25 73 ALA A C 1
ATOM 558 O O . ALA A 1 73 ? 15.035 2.944 -15.736 1.00 84.25 73 ALA A O 1
ATOM 559 N N . GLU A 1 74 ? 12.805 2.888 -15.970 1.00 73.38 74 GLU A N 1
ATOM 560 C CA . GLU A 1 74 ? 12.737 1.949 -17.112 1.00 73.38 74 GLU A CA 1
ATOM 561 C C . GLU A 1 74 ? 13.663 0.708 -17.011 1.00 73.38 74 GLU A C 1
ATOM 563 O O . GLU A 1 74 ? 14.103 0.140 -18.007 1.00 73.38 74 GLU A O 1
ATOM 568 N N . GLY A 1 75 ? 13.958 0.242 -15.792 1.00 67.44 75 GLY A N 1
ATOM 569 C CA . GLY A 1 75 ? 14.841 -0.908 -15.542 1.00 67.44 75 GLY A CA 1
ATOM 570 C C . GLY A 1 75 ? 16.314 -0.566 -15.275 1.00 67.44 75 GLY A C 1
ATOM 571 O O . GLY A 1 75 ? 17.084 -1.464 -14.931 1.00 67.44 75 GLY A O 1
ATOM 572 N N . GLY A 1 76 ? 16.694 0.709 -15.362 1.00 76.81 76 GLY A N 1
ATOM 573 C CA . GLY A 1 76 ? 17.978 1.247 -14.917 1.00 76.81 76 GLY A CA 1
ATOM 574 C C . GLY A 1 76 ? 17.985 1.717 -13.456 1.00 76.81 76 GLY A C 1
ATOM 575 O O . GLY A 1 76 ? 17.053 1.487 -12.677 1.00 76.81 76 GLY A O 1
ATOM 576 N N . ALA A 1 77 ? 19.076 2.381 -13.067 1.00 84.44 77 ALA A N 1
ATOM 577 C CA . ALA A 1 77 ? 19.147 3.100 -11.798 1.00 84.44 77 ALA A CA 1
ATOM 578 C C . ALA A 1 77 ? 18.357 4.423 -11.907 1.00 84.44 77 ALA A C 1
ATOM 580 O O . ALA A 1 77 ? 18.537 5.123 -12.904 1.00 84.44 77 ALA A O 1
ATOM 581 N N . PRO A 1 78 ? 17.516 4.786 -10.916 1.00 87.12 78 PRO A N 1
ATOM 582 C CA . PRO A 1 78 ? 16.784 6.052 -10.942 1.00 87.12 78 PRO A CA 1
ATOM 583 C C . PRO A 1 78 ? 17.727 7.255 -11.030 1.00 87.12 78 PRO A C 1
ATOM 585 O O . PRO A 1 78 ? 18.712 7.332 -10.291 1.00 87.12 78 PRO A O 1
ATOM 588 N N . SER A 1 79 ? 17.412 8.197 -11.914 1.00 92.44 79 SER A N 1
ATOM 589 C CA . SER A 1 79 ? 18.081 9.494 -11.995 1.00 92.44 79 SER A CA 1
ATOM 590 C C . SER A 1 79 ? 17.466 10.504 -11.017 1.00 92.44 79 SER A C 1
ATOM 592 O O . SER A 1 79 ? 16.352 10.328 -10.523 1.00 92.44 79 SER A O 1
ATOM 594 N N . ALA A 1 80 ? 18.153 11.627 -10.780 1.00 93.94 80 ALA A N 1
ATOM 595 C CA . ALA A 1 80 ? 17.608 12.719 -9.964 1.00 93.94 80 ALA A CA 1
ATOM 596 C C . ALA A 1 80 ? 16.287 13.284 -10.528 1.00 93.94 80 ALA A C 1
ATOM 598 O O . ALA A 1 80 ? 15.425 13.738 -9.776 1.00 93.94 80 ALA A O 1
ATOM 599 N N . ARG A 1 81 ? 16.109 13.232 -11.856 1.00 92.88 81 ARG A N 1
ATOM 600 C CA . ARG A 1 81 ? 14.861 13.625 -12.518 1.00 92.88 81 ARG A CA 1
ATOM 601 C C . ARG A 1 81 ? 13.727 12.652 -12.191 1.00 92.88 81 ARG A C 1
ATOM 603 O O . ARG A 1 81 ? 12.624 13.105 -11.898 1.00 92.88 81 ARG A O 1
ATOM 610 N N . ASP A 1 82 ? 13.998 11.351 -12.209 1.00 93.69 82 ASP A N 1
ATOM 611 C CA . ASP A 1 82 ? 13.006 10.312 -11.896 1.00 93.69 82 ASP A CA 1
ATOM 612 C C . ASP A 1 82 ? 12.545 10.417 -10.443 1.00 93.69 82 ASP A C 1
ATOM 614 O O . ASP A 1 82 ? 11.352 10.323 -10.154 1.00 93.69 82 ASP A O 1
ATOM 618 N N . ASP A 1 83 ? 13.485 10.700 -9.540 1.00 94.75 83 ASP A N 1
ATOM 619 C CA . ASP A 1 83 ? 13.204 10.955 -8.130 1.00 94.75 83 ASP A CA 1
ATOM 620 C C . ASP A 1 83 ? 12.312 12.190 -7.948 1.00 94.75 83 ASP A C 1
ATOM 622 O O . ASP A 1 83 ? 11.332 12.131 -7.206 1.00 94.75 83 ASP A O 1
ATOM 626 N N . ALA A 1 84 ? 12.587 13.286 -8.662 1.00 95.19 84 ALA A N 1
ATOM 627 C CA . ALA A 1 84 ? 11.763 14.492 -8.608 1.00 95.19 84 ALA A CA 1
ATOM 628 C C . ALA A 1 84 ? 10.336 14.254 -9.139 1.00 95.19 84 ALA A C 1
ATOM 630 O O . ALA A 1 84 ? 9.364 14.687 -8.517 1.00 95.19 84 ALA A O 1
ATOM 631 N N . LEU A 1 85 ? 10.189 13.532 -10.255 1.00 95.19 85 LEU A N 1
ATOM 632 C CA . LEU A 1 85 ? 8.880 13.202 -10.830 1.00 95.19 85 LEU A CA 1
ATOM 633 C C . LEU A 1 85 ? 8.083 12.252 -9.928 1.00 95.19 85 LEU A C 1
ATOM 635 O O . LEU A 1 85 ? 6.892 12.465 -9.697 1.00 95.19 85 LEU A O 1
ATOM 639 N N . ALA A 1 86 ? 8.739 11.237 -9.367 1.00 96.56 86 ALA A N 1
ATOM 640 C CA . ALA A 1 86 ? 8.114 10.329 -8.416 1.00 96.56 86 ALA A CA 1
ATOM 641 C C . ALA A 1 86 ? 7.701 11.052 -7.126 1.00 96.56 86 ALA A C 1
ATOM 643 O O . ALA A 1 86 ? 6.624 10.784 -6.591 1.00 96.56 86 ALA A O 1
ATOM 644 N N . ALA A 1 87 ? 8.524 11.988 -6.638 1.00 97.44 87 ALA A N 1
ATOM 645 C CA . ALA A 1 87 ? 8.189 12.821 -5.487 1.00 97.44 87 ALA A CA 1
ATOM 646 C C . ALA A 1 87 ? 6.971 13.699 -5.782 1.00 97.44 87 ALA A C 1
ATOM 648 O O . ALA A 1 87 ? 6.061 13.758 -4.962 1.00 97.44 87 ALA A O 1
ATOM 649 N N . LEU A 1 88 ? 6.904 14.315 -6.966 1.00 97.12 88 LEU A N 1
ATOM 650 C CA . LEU A 1 88 ? 5.746 15.106 -7.379 1.00 97.12 88 LEU A CA 1
ATOM 651 C C . LEU A 1 88 ? 4.465 14.259 -7.424 1.00 97.12 88 LEU A C 1
ATOM 653 O O . LEU A 1 88 ? 3.431 14.696 -6.926 1.00 97.12 88 LEU A O 1
ATOM 657 N N . GLY A 1 89 ? 4.534 13.034 -7.952 1.00 96.50 89 GLY A N 1
ATOM 658 C CA . GLY A 1 89 ? 3.403 12.101 -7.950 1.00 96.50 89 GLY A CA 1
ATOM 659 C C . GLY A 1 89 ? 2.959 11.700 -6.538 1.00 96.50 89 GLY A C 1
ATOM 660 O O . GLY A 1 89 ? 1.768 11.733 -6.226 1.00 96.50 89 GLY A O 1
ATOM 661 N N . ALA A 1 90 ? 3.909 11.382 -5.656 1.00 97.88 90 ALA A N 1
ATOM 662 C CA . ALA A 1 90 ? 3.628 11.043 -4.261 1.00 97.88 90 ALA A CA 1
ATOM 663 C C . ALA A 1 90 ? 3.054 12.234 -3.472 1.00 97.88 90 ALA A C 1
ATOM 665 O O . ALA A 1 90 ? 2.124 12.064 -2.682 1.00 97.88 90 ALA A O 1
ATOM 666 N N . LEU A 1 91 ? 3.557 13.447 -3.719 1.00 97.12 91 LEU A N 1
ATOM 667 C CA . LEU A 1 91 ? 3.008 14.686 -3.169 1.00 97.12 91 LEU A CA 1
ATOM 668 C C . LEU A 1 91 ? 1.604 14.962 -3.706 1.00 97.12 91 LEU A C 1
ATOM 670 O O . LEU A 1 91 ? 0.740 15.355 -2.932 1.00 97.12 91 LEU A O 1
ATOM 674 N N . GLY A 1 92 ? 1.351 14.701 -4.990 1.00 97.62 92 GLY A N 1
ATOM 675 C CA . GLY A 1 92 ? 0.017 14.783 -5.582 1.00 97.62 92 GLY A CA 1
ATOM 676 C C . GLY A 1 92 ? -0.979 13.841 -4.902 1.00 97.62 92 GLY A C 1
ATOM 677 O O . GLY A 1 92 ? -2.081 14.265 -4.559 1.00 97.62 92 GLY A O 1
ATOM 678 N N . LEU A 1 93 ? -0.577 12.594 -4.624 1.00 96.94 93 LEU A N 1
ATOM 679 C CA . LEU A 1 93 ? -1.386 11.652 -3.842 1.00 96.94 93 LEU A CA 1
ATOM 680 C C . LEU A 1 93 ? -1.634 12.173 -2.418 1.00 96.94 93 LEU A C 1
ATOM 682 O O . LEU A 1 93 ? -2.773 12.180 -1.959 1.00 96.94 93 LEU A O 1
ATOM 686 N N . CYS A 1 94 ? -0.581 12.641 -1.741 1.00 95.88 94 CYS A N 1
ATOM 687 C CA . CYS A 1 94 ? -0.651 13.179 -0.380 1.00 95.88 94 CYS A CA 1
ATOM 688 C C . CYS A 1 94 ? -1.577 14.404 -0.277 1.00 95.88 94 CYS A C 1
ATOM 690 O O . CYS A 1 94 ? -2.361 14.510 0.663 1.00 95.88 94 CYS A O 1
ATOM 692 N N . ALA A 1 95 ? -1.512 15.308 -1.256 1.00 95.00 95 ALA A N 1
ATOM 693 C CA . ALA A 1 95 ? -2.331 16.516 -1.330 1.00 95.00 95 ALA A CA 1
ATOM 694 C C . ALA A 1 95 ? -3.762 16.251 -1.831 1.00 95.00 95 ALA A C 1
ATOM 696 O O . ALA A 1 95 ? -4.624 17.127 -1.737 1.00 95.00 95 ALA A O 1
ATOM 697 N N . GLY A 1 96 ? -4.037 15.057 -2.363 1.00 96.75 96 GLY A N 1
ATOM 698 C CA . GLY A 1 96 ? -5.361 14.668 -2.826 1.00 96.75 96 GLY A CA 1
ATOM 699 C C . GLY A 1 96 ? -6.374 14.702 -1.683 1.00 96.75 96 GLY A C 1
ATOM 700 O O . GLY A 1 96 ? -6.239 13.969 -0.707 1.00 96.75 96 GLY A O 1
ATOM 701 N N . VAL A 1 97 ? -7.423 15.522 -1.821 1.00 94.62 97 VAL A N 1
ATOM 702 C CA . VAL A 1 97 ? -8.410 15.778 -0.752 1.00 94.62 97 VAL A CA 1
ATOM 703 C C . VAL A 1 97 ? -9.003 14.489 -0.188 1.00 94.62 97 VAL A C 1
ATOM 705 O O . VAL A 1 97 ? -9.106 14.350 1.028 1.00 94.62 97 VAL A O 1
ATOM 708 N N . LEU A 1 98 ? -9.374 13.538 -1.050 1.00 93.81 98 LEU A N 1
ATOM 709 C CA . LEU A 1 98 ? -9.929 12.256 -0.611 1.00 93.81 98 LEU A CA 1
ATOM 710 C C . LEU A 1 98 ? -8.900 11.459 0.194 1.00 93.81 98 LEU A C 1
ATOM 712 O O . LEU A 1 98 ? -9.166 11.103 1.335 1.00 93.81 98 LEU A O 1
ATOM 716 N N . TYR A 1 99 ? -7.701 11.270 -0.358 1.00 95.81 99 TYR A N 1
ATOM 717 C CA . TYR A 1 99 ? -6.640 10.492 0.278 1.00 95.81 99 TYR A CA 1
ATOM 718 C C . TYR A 1 99 ? -6.220 11.080 1.634 1.00 95.81 99 TYR A C 1
ATOM 720 O O . TYR A 1 99 ? -6.147 10.366 2.635 1.00 95.81 99 TYR A O 1
ATOM 728 N N . PHE A 1 100 ? -6.012 12.398 1.686 1.00 95.25 100 PHE A N 1
ATOM 729 C CA . PHE A 1 100 ? -5.658 13.110 2.910 1.00 95.25 100 PHE A CA 1
ATOM 730 C C . PHE A 1 100 ? -6.749 13.001 3.981 1.00 95.25 1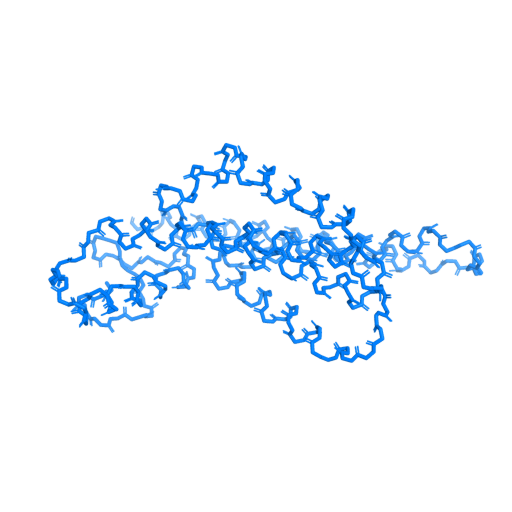00 PHE A C 1
ATOM 732 O O . PHE A 1 100 ? -6.448 12.770 5.155 1.00 95.25 100 PHE A O 1
ATOM 739 N N . ARG A 1 101 ? -8.024 13.158 3.596 1.00 95.69 101 ARG A N 1
ATOM 740 C CA . ARG A 1 101 ? -9.146 13.023 4.535 1.00 95.69 101 ARG A CA 1
ATOM 741 C C . ARG A 1 101 ? -9.235 11.600 5.074 1.00 95.69 101 ARG A C 1
ATOM 743 O O . ARG A 1 101 ? -9.235 11.452 6.294 1.00 95.69 101 ARG A O 1
ATOM 750 N N . SER A 1 102 ? -9.209 10.588 4.207 1.00 94.94 102 SER A N 1
ATOM 751 C CA . SER A 1 102 ? -9.259 9.173 4.596 1.00 94.94 102 SER A CA 1
ATOM 752 C C . SER A 1 102 ? -8.135 8.794 5.568 1.00 94.94 102 SER A C 1
ATOM 754 O O . SER A 1 102 ? -8.382 8.133 6.578 1.00 94.94 102 SER A O 1
ATOM 756 N N . ALA A 1 103 ? -6.912 9.282 5.328 1.00 95.25 103 ALA A N 1
ATOM 757 C CA . ALA A 1 103 ? -5.763 9.055 6.208 1.00 95.25 103 ALA A CA 1
ATOM 758 C C . ALA A 1 103 ? -5.896 9.728 7.589 1.00 95.25 103 ALA A C 1
ATOM 760 O O . ALA A 1 103 ? -5.245 9.306 8.542 1.00 95.25 103 ALA A O 1
ATOM 761 N N . ARG A 1 104 ? -6.735 10.763 7.728 1.00 93.00 104 ARG A N 1
ATOM 762 C CA . ARG A 1 104 ? -6.934 11.497 8.991 1.00 93.00 104 ARG A CA 1
ATOM 763 C C . ARG A 1 104 ? -8.149 11.058 9.799 1.00 93.00 104 ARG A C 1
ATOM 765 O O . ARG A 1 104 ? -8.132 11.205 11.020 1.00 93.00 104 ARG A O 1
ATOM 772 N N . THR A 1 105 ? -9.220 10.614 9.149 1.00 89.69 105 THR A N 1
ATOM 773 C CA . THR A 1 105 ? -10.512 10.356 9.809 1.00 89.69 105 THR A CA 1
ATOM 774 C C . THR A 1 105 ? -10.653 8.939 10.352 1.00 89.69 105 THR A C 1
ATOM 776 O O . THR A 1 105 ? -11.683 8.631 10.940 1.00 89.69 105 THR A O 1
ATOM 779 N N . GLY A 1 106 ? -9.639 8.082 10.191 1.00 85.56 106 GLY A N 1
ATOM 780 C CA . GLY A 1 106 ? -9.734 6.688 10.625 1.00 85.56 106 GLY A CA 1
ATOM 781 C C . GLY A 1 106 ? -10.469 5.792 9.627 1.00 85.56 106 GLY A C 1
ATOM 782 O O . GLY A 1 106 ? -11.003 4.756 10.017 1.00 85.56 106 GLY A O 1
ATOM 783 N N . GLU A 1 107 ? -10.546 6.191 8.353 1.00 90.75 107 GLU A N 1
ATOM 784 C CA . GLU A 1 107 ? -11.273 5.427 7.343 1.00 90.75 107 GLU A CA 1
ATOM 785 C C . GLU A 1 107 ? -10.602 4.069 7.106 1.00 90.75 107 GLU A C 1
ATOM 787 O O . GLU A 1 107 ? -9.421 3.989 6.780 1.00 90.75 107 GLU A O 1
ATOM 792 N N . ILE A 1 108 ? -11.363 2.985 7.260 1.00 87.69 108 ILE A N 1
ATOM 793 C CA . ILE A 1 108 ? -10.836 1.610 7.239 1.00 87.69 108 ILE A CA 1
ATOM 794 C C . ILE A 1 108 ? -10.235 1.246 5.871 1.00 87.69 108 ILE A C 1
ATOM 796 O O . ILE A 1 108 ? -9.291 0.462 5.785 1.00 87.69 108 ILE A O 1
ATOM 800 N N . ASP A 1 109 ? -10.743 1.838 4.792 1.00 91.25 109 ASP A N 1
ATOM 801 C CA . ASP A 1 109 ? -10.362 1.465 3.433 1.00 91.25 109 ASP A CA 1
ATOM 802 C C . ASP A 1 109 ? -8.984 2.011 3.002 1.00 91.25 109 ASP A C 1
ATOM 804 O O . ASP A 1 109 ? -8.392 1.470 2.061 1.00 91.25 109 ASP A O 1
ATOM 808 N N . ILE A 1 110 ? -8.430 3.012 3.705 1.00 96.19 110 ILE A N 1
ATOM 809 C CA . ILE A 1 110 ? -7.153 3.667 3.348 1.00 96.19 110 ILE A CA 1
ATOM 810 C C . ILE A 1 110 ? -5.965 2.694 3.327 1.00 96.19 110 ILE A C 1
ATOM 812 O O . ILE A 1 110 ? -5.041 2.860 2.532 1.00 96.19 110 ILE A O 1
ATOM 816 N N . LEU A 1 111 ? -6.010 1.630 4.137 1.00 96.75 111 LEU A N 1
ATOM 817 C CA . LEU A 1 111 ? -4.969 0.597 4.195 1.00 96.75 111 LEU A CA 1
ATOM 818 C C . LEU A 1 111 ? -4.831 -0.191 2.889 1.00 96.75 111 LEU A C 1
ATOM 820 O O . LEU A 1 111 ? -3.768 -0.735 2.607 1.00 96.75 111 LEU A O 1
ATOM 824 N N . THR A 1 112 ? -5.867 -0.204 2.054 1.00 96.44 112 THR A N 1
ATOM 825 C CA . THR A 1 112 ? -5.835 -0.877 0.749 1.00 96.44 112 THR A CA 1
ATOM 826 C C . THR A 1 112 ? -4.872 -0.191 -0.224 1.00 96.44 112 THR A C 1
ATOM 828 O O . THR A 1 112 ? -4.251 -0.854 -1.054 1.00 96.44 112 THR A O 1
ATOM 831 N N . ALA A 1 113 ? -4.724 1.134 -0.123 1.00 96.44 113 ALA A N 1
ATOM 832 C CA . ALA A 1 113 ? -3.966 1.940 -1.075 1.00 96.44 113 ALA A CA 1
ATOM 833 C C . ALA A 1 113 ? -2.485 1.532 -1.213 1.00 96.44 113 ALA A C 1
ATOM 835 O O . ALA A 1 113 ? -2.074 1.246 -2.341 1.00 96.44 113 ALA A O 1
ATOM 836 N N . PRO A 1 114 ? -1.674 1.439 -0.134 1.00 97.94 114 PRO A N 1
ATOM 837 C CA . PRO A 1 114 ? -0.280 1.007 -0.255 1.00 97.94 114 PRO A CA 1
ATOM 838 C C . PRO A 1 114 ? -0.142 -0.367 -0.915 1.00 97.94 114 PRO A C 1
ATOM 840 O O . PRO A 1 114 ? 0.715 -0.548 -1.779 1.00 97.94 114 PRO A O 1
ATOM 843 N N . PHE A 1 115 ? -1.005 -1.324 -0.564 1.00 98.12 115 PHE A N 1
ATOM 844 C CA . PHE A 1 115 ? -0.966 -2.667 -1.138 1.00 98.12 115 PHE A CA 1
ATOM 845 C C . PHE A 1 115 ? -1.259 -2.669 -2.639 1.00 98.12 115 PHE A C 1
ATOM 847 O O . PHE A 1 115 ? -0.531 -3.302 -3.401 1.00 98.12 115 PHE A O 1
ATOM 854 N N . VAL A 1 116 ? -2.274 -1.925 -3.084 1.00 97.06 116 VAL A N 1
ATOM 855 C CA . VAL A 1 116 ? -2.604 -1.816 -4.513 1.00 97.06 116 VAL A CA 1
ATOM 856 C C . VAL A 1 116 ? -1.461 -1.165 -5.293 1.00 97.06 116 VAL A C 1
ATOM 858 O O . VAL A 1 116 ? -1.084 -1.672 -6.349 1.00 97.06 116 VAL A O 1
ATOM 861 N N . ILE A 1 117 ? -0.862 -0.096 -4.763 1.00 97.38 117 ILE A N 1
ATOM 862 C CA . ILE A 1 117 ? 0.265 0.596 -5.407 1.00 97.38 117 ILE A CA 1
ATOM 863 C C . ILE A 1 117 ? 1.465 -0.348 -5.570 1.00 97.38 117 ILE A C 1
ATOM 865 O O . ILE A 1 117 ? 2.026 -0.458 -6.663 1.00 97.38 117 ILE A O 1
ATOM 869 N N . VAL A 1 118 ? 1.836 -1.073 -4.507 1.00 97.62 118 VAL A N 1
ATOM 870 C CA . VAL A 1 118 ? 2.938 -2.050 -4.549 1.00 97.62 118 VAL A CA 1
ATOM 871 C C . VAL A 1 118 ? 2.624 -3.198 -5.508 1.00 97.62 118 VAL A C 1
ATOM 873 O O . VAL A 1 118 ? 3.498 -3.588 -6.282 1.00 97.62 118 VAL A O 1
ATOM 876 N N . ALA A 1 119 ? 1.391 -3.714 -5.503 1.00 95.44 119 ALA A N 1
ATOM 877 C CA . ALA A 1 119 ? 0.974 -4.786 -6.402 1.00 95.44 119 ALA A CA 1
ATOM 878 C C . ALA A 1 119 ? 1.130 -4.368 -7.871 1.00 95.44 119 ALA A C 1
ATOM 880 O O . ALA A 1 119 ? 1.788 -5.071 -8.637 1.00 95.44 119 ALA A O 1
ATOM 881 N N . VAL A 1 120 ? 0.604 -3.199 -8.252 1.00 92.69 120 VAL A N 1
ATOM 882 C CA . VAL A 1 120 ? 0.721 -2.667 -9.620 1.00 92.69 120 VAL A CA 1
ATOM 883 C C . VAL A 1 120 ? 2.187 -2.462 -10.010 1.00 92.69 120 VAL A C 1
ATOM 885 O O . VAL A 1 120 ? 2.598 -2.894 -11.086 1.00 92.69 120 VAL A O 1
ATOM 888 N N . GLY A 1 121 ? 3.000 -1.877 -9.126 1.00 92.31 121 GLY A N 1
ATOM 889 C CA . GLY A 1 121 ? 4.430 -1.677 -9.373 1.00 92.31 121 GLY A CA 1
ATOM 890 C C . GLY A 1 121 ? 5.202 -2.982 -9.583 1.00 92.31 121 GLY A C 1
ATOM 891 O O . GLY A 1 121 ? 6.003 -3.096 -10.512 1.00 92.31 121 GLY A O 1
ATOM 892 N N . ALA A 1 122 ? 4.944 -3.994 -8.754 1.00 91.69 122 ALA A N 1
ATOM 893 C CA . ALA A 1 122 ? 5.588 -5.300 -8.862 1.00 91.69 122 ALA A CA 1
ATOM 894 C C . ALA A 1 122 ? 5.143 -6.065 -10.119 1.00 91.69 122 ALA A C 1
ATOM 896 O O . ALA A 1 122 ? 5.978 -6.669 -10.795 1.00 91.69 122 ALA A O 1
ATOM 897 N N . LEU A 1 123 ? 3.855 -5.995 -10.474 1.00 89.56 123 LEU A N 1
ATOM 898 C CA . LEU A 1 123 ? 3.312 -6.576 -11.705 1.00 89.56 123 LEU A CA 1
ATOM 899 C C . LEU A 1 123 ? 3.918 -5.918 -12.949 1.00 89.56 123 LEU A C 1
ATOM 901 O O . LEU A 1 123 ? 4.363 -6.622 -13.857 1.00 89.56 123 LEU A O 1
ATOM 905 N N . HIS A 1 124 ? 4.027 -4.587 -12.959 1.00 87.00 124 HIS A N 1
ATOM 906 C CA . HIS A 1 124 ? 4.744 -3.872 -14.011 1.00 87.00 124 HIS A CA 1
ATOM 907 C C . HIS A 1 124 ? 6.200 -4.335 -14.094 1.00 87.00 124 HIS A C 1
ATOM 909 O O . HIS A 1 124 ? 6.700 -4.628 -15.176 1.00 87.00 124 HIS A O 1
ATOM 915 N N . ALA A 1 125 ? 6.901 -4.433 -12.961 1.00 86.06 125 ALA A N 1
ATOM 916 C CA . ALA A 1 125 ? 8.288 -4.879 -12.949 1.00 86.06 125 ALA A CA 1
ATOM 917 C C . ALA A 1 125 ? 8.439 -6.302 -13.509 1.00 86.06 125 ALA A C 1
ATOM 919 O O . ALA A 1 125 ? 9.419 -6.568 -14.201 1.00 86.06 125 ALA A O 1
ATOM 920 N N . CYS A 1 126 ? 7.500 -7.216 -13.235 1.00 84.25 126 CYS A N 1
ATOM 921 C CA . CYS A 1 126 ? 7.448 -8.542 -13.862 1.00 84.25 126 CYS A CA 1
ATOM 922 C C . CYS A 1 126 ? 7.299 -8.443 -15.385 1.00 84.25 126 CYS A C 1
ATOM 924 O O . CYS A 1 126 ? 8.018 -9.133 -16.107 1.00 84.25 126 CYS A O 1
ATOM 926 N N . TRP A 1 127 ? 6.407 -7.569 -15.858 1.00 79.75 127 TRP A N 1
ATOM 927 C CA . TRP A 1 127 ? 6.137 -7.367 -17.281 1.00 79.75 127 TRP A CA 1
ATOM 928 C C . TRP A 1 127 ? 7.324 -6.777 -18.043 1.00 79.75 127 TRP A C 1
ATOM 930 O O . TRP A 1 127 ? 7.698 -7.282 -19.097 1.00 79.75 127 TRP A O 1
ATOM 940 N N . ALA A 1 128 ? 7.957 -5.747 -17.481 1.00 78.44 128 ALA A N 1
ATOM 941 C CA . ALA A 1 128 ? 9.073 -5.024 -18.089 1.00 78.44 128 ALA A CA 1
ATOM 942 C C . ALA A 1 128 ? 10.358 -5.865 -18.226 1.00 78.44 128 ALA A C 1
ATOM 944 O O . ALA A 1 128 ? 11.378 -5.364 -18.685 1.00 78.44 128 ALA A O 1
ATOM 945 N N . GLY A 1 129 ? 10.345 -7.136 -17.806 1.00 69.38 129 GLY A N 1
ATOM 946 C CA . GLY A 1 129 ? 11.473 -8.038 -18.013 1.00 69.38 129 GLY A CA 1
ATOM 947 C C . GLY A 1 129 ? 12.730 -7.649 -17.236 1.00 69.38 129 GLY A C 1
ATOM 948 O O . GLY A 1 129 ? 13.816 -8.068 -17.624 1.00 69.38 129 GLY A O 1
ATOM 949 N N . ALA A 1 130 ? 12.599 -6.884 -16.139 1.00 66.44 130 ALA A N 1
ATOM 950 C CA . ALA A 1 130 ? 13.739 -6.456 -15.325 1.00 66.44 130 ALA A CA 1
ATOM 951 C C . ALA A 1 130 ? 14.682 -7.636 -15.009 1.00 66.44 130 ALA A C 1
ATOM 953 O O . ALA A 1 130 ? 14.223 -8.751 -14.727 1.00 66.44 130 ALA A O 1
ATOM 954 N N . ALA A 1 131 ? 15.994 -7.402 -15.081 1.00 64.44 131 ALA A N 1
ATOM 955 C CA . ALA A 1 131 ? 16.998 -8.451 -14.935 1.00 64.44 131 ALA A CA 1
ATOM 956 C C . ALA A 1 131 ? 16.979 -9.068 -13.522 1.00 64.44 131 ALA A C 1
ATOM 958 O O . ALA A 1 131 ? 16.972 -8.356 -12.519 1.00 64.44 131 ALA A O 1
ATOM 959 N N . GLY A 1 132 ? 16.987 -10.405 -13.441 1.00 70.31 132 GLY A N 1
ATOM 960 C CA . GLY A 1 132 ? 17.068 -11.153 -12.178 1.00 70.31 132 GLY A CA 1
ATOM 961 C C . GLY A 1 132 ? 15.817 -11.079 -11.283 1.00 70.31 132 GLY A C 1
ATOM 962 O O . GLY A 1 132 ? 14.884 -10.312 -11.508 1.00 70.31 132 GLY A O 1
ATOM 963 N N . GLY A 1 133 ? 15.736 -11.944 -10.266 1.00 80.25 133 GLY A N 1
ATOM 964 C CA . GLY A 1 133 ? 14.736 -11.816 -9.191 1.00 80.25 133 GLY A CA 1
ATOM 965 C C . GLY A 1 133 ? 13.257 -11.891 -9.609 1.00 80.25 133 GLY A C 1
ATOM 966 O O . GLY A 1 133 ? 12.410 -11.299 -8.941 1.00 80.25 133 GLY A O 1
ATOM 967 N N . ARG A 1 134 ? 12.906 -12.589 -10.703 1.00 82.81 134 ARG A N 1
ATOM 968 C CA . ARG A 1 134 ? 11.502 -12.710 -11.167 1.00 82.81 134 ARG A CA 1
ATOM 969 C C . ARG A 1 134 ? 10.568 -13.250 -10.081 1.00 82.81 134 ARG A C 1
ATOM 971 O O . ARG A 1 134 ? 9.486 -12.722 -9.873 1.00 82.81 134 ARG A O 1
ATOM 978 N N . TRP A 1 135 ? 11.026 -14.263 -9.349 1.00 87.19 135 TRP A N 1
ATOM 979 C CA . TRP A 1 135 ? 10.245 -14.909 -8.299 1.00 87.19 135 TRP A CA 1
ATOM 980 C C . TRP A 1 135 ? 10.063 -14.003 -7.086 1.00 87.19 135 TRP A C 1
ATOM 982 O O . TRP A 1 135 ? 8.985 -13.991 -6.509 1.00 87.19 135 TRP A O 1
ATOM 992 N N . ALA A 1 136 ? 11.066 -13.184 -6.756 1.00 90.19 136 ALA A N 1
ATOM 993 C CA . ALA A 1 136 ? 10.935 -12.174 -5.712 1.00 90.19 136 ALA A CA 1
ATOM 994 C C . ALA A 1 136 ? 9.872 -11.129 -6.087 1.00 90.19 136 ALA A C 1
ATOM 996 O O . ALA A 1 136 ? 9.019 -10.808 -5.269 1.00 90.19 136 ALA A O 1
ATOM 997 N N . ARG A 1 137 ? 9.852 -10.653 -7.340 1.00 88.62 137 ARG A N 1
ATOM 998 C CA . ARG A 1 137 ? 8.820 -9.715 -7.822 1.00 88.62 137 ARG A CA 1
ATOM 999 C C . ARG A 1 137 ? 7.422 -10.333 -7.820 1.00 88.62 137 ARG A C 1
ATOM 1001 O O . ARG A 1 137 ? 6.484 -9.690 -7.363 1.00 88.62 137 ARG A O 1
ATOM 1008 N N . VAL A 1 138 ? 7.289 -11.585 -8.265 1.00 90.00 138 VAL A N 1
ATOM 1009 C CA . VAL A 1 138 ? 6.018 -12.327 -8.191 1.00 90.00 138 VAL A CA 1
ATOM 1010 C C . VAL A 1 138 ? 5.572 -12.502 -6.740 1.00 90.00 138 VAL A C 1
ATOM 1012 O O . VAL A 1 138 ? 4.399 -12.290 -6.444 1.00 90.00 138 VAL A O 1
ATOM 1015 N N . ALA A 1 139 ? 6.489 -12.827 -5.825 1.00 93.75 139 ALA A N 1
ATOM 1016 C CA . ALA A 1 139 ? 6.184 -12.943 -4.403 1.00 93.75 139 ALA A CA 1
ATOM 1017 C C . ALA A 1 139 ? 5.720 -11.602 -3.821 1.00 93.75 139 ALA A C 1
ATOM 1019 O O . ALA A 1 139 ? 4.690 -11.561 -3.159 1.00 93.75 139 ALA A O 1
ATOM 1020 N N . VAL A 1 140 ? 6.405 -10.496 -4.133 1.00 95.62 140 VAL A N 1
ATOM 1021 C CA . VAL A 1 140 ? 5.997 -9.144 -3.713 1.00 95.62 140 VAL A CA 1
ATOM 1022 C C . VAL A 1 140 ? 4.613 -8.791 -4.260 1.00 95.62 140 VAL A C 1
ATOM 1024 O O . VAL A 1 140 ? 3.762 -8.352 -3.493 1.00 95.62 140 VAL A O 1
ATOM 1027 N N . ALA A 1 141 ? 4.352 -9.029 -5.550 1.00 93.69 141 ALA A N 1
ATOM 1028 C CA . ALA A 1 141 ? 3.038 -8.797 -6.150 1.00 93.69 141 ALA A CA 1
ATOM 1029 C C . ALA A 1 141 ? 1.946 -9.628 -5.457 1.00 93.69 141 ALA A C 1
ATOM 1031 O O . ALA A 1 141 ? 0.892 -9.103 -5.107 1.00 93.69 141 ALA A O 1
ATOM 1032 N N . THR A 1 142 ? 2.216 -10.911 -5.214 1.00 92.94 142 THR A N 1
ATOM 1033 C CA . THR A 1 142 ? 1.279 -11.840 -4.569 1.00 92.94 142 THR A CA 1
ATOM 1034 C C . THR A 1 142 ? 0.982 -11.421 -3.132 1.00 92.94 142 THR A C 1
ATOM 1036 O O . THR A 1 142 ? -0.182 -11.306 -2.760 1.00 92.94 142 THR A O 1
ATOM 1039 N N . LEU A 1 143 ? 2.011 -11.120 -2.337 1.00 96.75 143 LEU A N 1
ATOM 1040 C CA . LEU A 1 143 ? 1.855 -10.662 -0.955 1.00 96.75 143 LEU A CA 1
ATOM 1041 C C . LEU A 1 143 ? 1.103 -9.331 -0.885 1.00 96.75 143 LEU A C 1
ATOM 1043 O O . LEU A 1 143 ? 0.239 -9.162 -0.028 1.00 96.75 143 LEU A O 1
ATOM 1047 N N . ALA A 1 144 ? 1.380 -8.409 -1.808 1.00 97.19 144 ALA A N 1
ATOM 1048 C CA . ALA A 1 144 ? 0.667 -7.142 -1.885 1.00 97.19 144 ALA A CA 1
ATOM 1049 C C . ALA A 1 144 ? -0.817 -7.345 -2.237 1.00 97.19 144 ALA A C 1
ATOM 1051 O O . ALA A 1 144 ? -1.681 -6.759 -1.594 1.0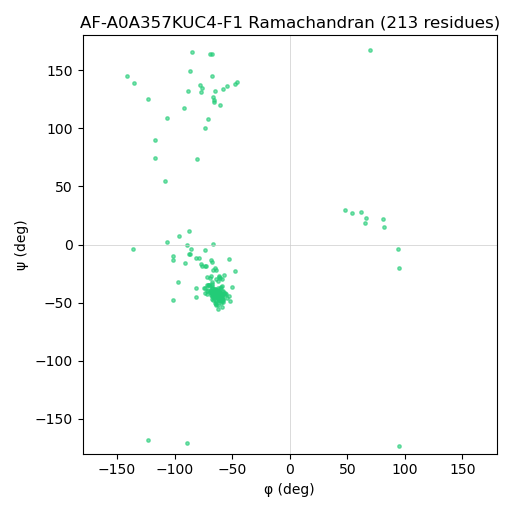0 97.19 144 ALA A O 1
ATOM 1052 N N . MET A 1 145 ? -1.140 -8.227 -3.187 1.00 94.88 145 MET A N 1
ATOM 1053 C CA . MET A 1 145 ? -2.532 -8.571 -3.507 1.00 94.88 145 MET A CA 1
ATOM 1054 C C . MET A 1 145 ? -3.252 -9.257 -2.339 1.00 94.88 145 MET A C 1
ATOM 1056 O O . MET A 1 145 ? -4.394 -8.908 -2.049 1.00 94.88 145 MET A O 1
ATOM 1060 N N . ILE A 1 146 ? -2.589 -10.173 -1.623 1.00 94.75 146 ILE A N 1
ATOM 1061 C CA . ILE A 1 146 ? -3.136 -10.781 -0.397 1.00 94.75 146 ILE A CA 1
ATOM 1062 C C . ILE A 1 146 ? -3.417 -9.698 0.650 1.00 94.75 146 ILE A C 1
ATOM 1064 O O . ILE A 1 146 ? -4.501 -9.676 1.226 1.00 94.75 146 ILE A O 1
ATOM 1068 N N . GLY A 1 147 ? -2.486 -8.763 0.859 1.00 95.75 147 GLY A N 1
ATOM 1069 C CA . GLY A 1 147 ? -2.676 -7.628 1.764 1.00 95.75 147 GLY A CA 1
ATOM 1070 C C . GLY A 1 147 ? -3.869 -6.751 1.374 1.00 95.75 147 GLY A C 1
ATOM 1071 O O . GLY A 1 147 ? -4.684 -6.410 2.227 1.00 95.75 147 GLY A O 1
ATOM 1072 N N . ALA A 1 148 ? -4.038 -6.453 0.083 1.00 95.44 148 ALA A N 1
ATOM 1073 C CA . ALA A 1 148 ? -5.186 -5.698 -0.423 1.00 95.44 148 ALA A CA 1
ATOM 1074 C C . ALA A 1 148 ? -6.516 -6.440 -0.182 1.00 95.44 148 ALA A C 1
ATOM 1076 O O . ALA A 1 148 ? -7.480 -5.847 0.309 1.00 95.44 148 ALA A O 1
ATOM 1077 N N . ALA A 1 149 ? -6.555 -7.747 -0.462 1.00 93.94 149 ALA A N 1
ATOM 1078 C CA . ALA A 1 149 ? -7.725 -8.585 -0.214 1.00 93.94 149 ALA A CA 1
ATOM 1079 C C . ALA A 1 149 ? -8.050 -8.701 1.284 1.00 93.94 149 ALA A C 1
ATOM 1081 O O . ALA A 1 149 ? -9.215 -8.653 1.662 1.00 93.94 149 ALA A O 1
ATOM 1082 N N . LEU A 1 150 ? -7.043 -8.783 2.153 1.00 93.94 150 LEU A N 1
ATOM 1083 C CA . LEU A 1 150 ? -7.234 -8.781 3.605 1.00 93.94 150 LEU A CA 1
ATOM 1084 C C . LEU A 1 150 ? -7.599 -7.396 4.167 1.00 93.94 150 LEU A C 1
ATOM 1086 O O . LEU A 1 150 ? -8.111 -7.316 5.279 1.00 93.94 150 LEU A O 1
ATOM 1090 N N . ALA A 1 151 ? -7.355 -6.307 3.435 1.00 93.88 151 ALA A N 1
ATOM 1091 C CA . ALA A 1 151 ? -7.756 -4.962 3.849 1.00 93.88 151 ALA A CA 1
ATOM 1092 C C . ALA A 1 151 ? -9.229 -4.665 3.528 1.00 93.88 151 ALA A C 1
ATOM 1094 O O . ALA A 1 151 ? -9.941 -4.115 4.365 1.00 93.88 151 ALA A O 1
ATOM 1095 N N . LYS A 1 152 ? -9.692 -5.013 2.319 1.00 92.75 152 LYS A N 1
ATOM 1096 C CA . LYS A 1 152 ? -11.016 -4.586 1.817 1.00 92.75 152 LYS A CA 1
ATOM 1097 C C . LYS A 1 152 ? -11.829 -5.688 1.132 1.00 92.75 152 LYS A C 1
ATOM 1099 O O . LYS A 1 152 ? -12.988 -5.467 0.794 1.00 92.75 152 LYS A O 1
ATOM 1104 N N . GLY A 1 153 ? -11.265 -6.881 0.982 1.00 89.62 153 GLY A N 1
ATOM 1105 C CA . GLY A 1 153 ? -11.909 -8.034 0.358 1.00 89.62 153 GLY A CA 1
ATOM 1106 C C . GLY A 1 153 ? -11.569 -8.185 -1.129 1.00 89.62 153 GLY A C 1
ATOM 1107 O O . GLY A 1 153 ? -10.752 -7.430 -1.668 1.00 89.62 153 GLY A O 1
ATOM 1108 N N . PRO A 1 154 ? -12.222 -9.137 -1.818 1.00 86.25 154 PRO A N 1
ATOM 1109 C CA . PRO A 1 154 ? -12.013 -9.402 -3.242 1.00 86.25 154 PRO A CA 1
ATOM 1110 C C . PRO A 1 154 ? -12.082 -8.170 -4.166 1.00 86.25 154 PRO A C 1
ATOM 1112 O O . PRO A 1 154 ? -11.254 -8.095 -5.076 1.00 86.25 154 PRO A O 1
ATOM 1115 N N . PRO A 1 155 ? -12.956 -7.159 -3.938 1.00 87.75 155 PRO A N 1
ATOM 1116 C CA . PRO A 1 155 ? -12.993 -5.957 -4.779 1.00 87.75 155 PRO A CA 1
ATOM 1117 C C . PRO A 1 155 ? -11.662 -5.200 -4.872 1.00 87.75 155 PRO A C 1
ATOM 1119 O O . PRO A 1 155 ? -11.399 -4.535 -5.871 1.00 87.75 155 PRO A O 1
ATOM 1122 N N . ALA A 1 156 ? -10.786 -5.313 -3.869 1.00 90.19 156 ALA A N 1
ATOM 1123 C CA . ALA A 1 156 ? -9.472 -4.673 -3.892 1.00 90.19 156 ALA A CA 1
ATOM 1124 C C . ALA A 1 156 ? -8.543 -5.224 -4.991 1.00 90.19 156 ALA A C 1
ATOM 1126 O O . ALA A 1 156 ? -7.587 -4.557 -5.388 1.00 90.19 156 ALA A O 1
ATOM 1127 N N . LEU A 1 157 ? -8.828 -6.426 -5.505 1.00 91.00 157 LEU A N 1
ATOM 1128 C CA . LEU A 1 157 ? -8.047 -7.082 -6.555 1.00 91.00 157 LEU A CA 1
ATOM 1129 C C . LEU A 1 157 ? -8.392 -6.582 -7.963 1.00 91.00 157 LEU A C 1
ATOM 1131 O O . LEU A 1 157 ? -7.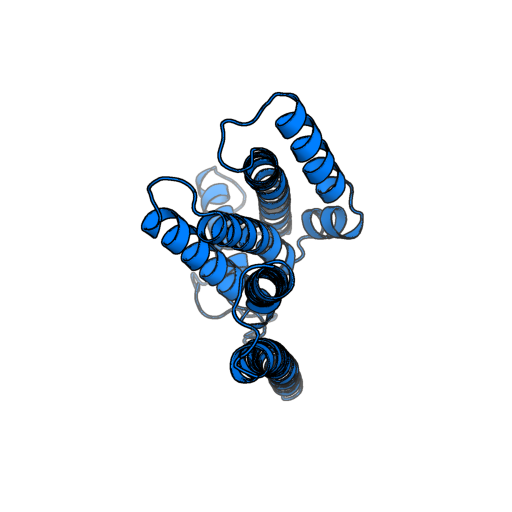643 -6.854 -8.902 1.00 91.00 157 LEU A O 1
ATOM 1135 N N . LEU A 1 158 ? -9.478 -5.817 -8.114 1.00 89.31 158 LEU A N 1
ATOM 1136 C CA . LEU A 1 158 ? -9.892 -5.263 -9.401 1.00 89.31 158 LEU A CA 1
ATOM 1137 C C . LEU A 1 158 ? -8.814 -4.392 -10.028 1.00 89.31 158 LEU A C 1
ATOM 1139 O O . LEU A 1 158 ? -8.484 -4.573 -11.193 1.00 89.31 158 LEU A O 1
ATOM 1143 N N . VAL A 1 159 ? -8.257 -3.452 -9.263 1.00 86.88 159 VAL A N 1
ATOM 1144 C CA . VAL A 1 159 ? -7.296 -2.481 -9.800 1.00 86.88 159 VAL A CA 1
ATOM 1145 C C . VAL A 1 159 ? -6.003 -3.172 -10.260 1.00 86.88 159 VAL A C 1
ATOM 1147 O O . VAL A 1 159 ? -5.625 -2.974 -11.417 1.00 86.88 159 VAL A O 1
ATOM 1150 N N . PRO A 1 160 ? -5.348 -4.037 -9.453 1.00 88.31 160 PRO A N 1
ATOM 1151 C CA . PRO A 1 160 ? -4.218 -4.832 -9.937 1.00 88.31 160 PRO A CA 1
ATOM 1152 C C . PRO A 1 160 ? -4.579 -5.735 -11.125 1.00 88.31 160 PRO A C 1
ATOM 1154 O O . PRO A 1 160 ? -3.802 -5.829 -12.074 1.00 88.31 160 PRO A O 1
ATOM 1157 N N . GLY A 1 161 ? -5.760 -6.362 -11.117 1.00 85.06 161 GLY A N 1
ATOM 1158 C CA . GLY A 1 161 ? -6.224 -7.213 -12.215 1.00 85.06 161 GLY A CA 1
ATOM 1159 C C . GLY A 1 161 ? -6.390 -6.447 -13.530 1.00 85.06 161 GLY A C 1
ATOM 1160 O O . GLY A 1 161 ? -5.879 -6.869 -14.567 1.00 85.06 161 GLY A O 1
ATOM 1161 N N . LEU A 1 162 ? -7.026 -5.275 -13.484 1.00 83.25 162 LEU A N 1
ATOM 1162 C CA . LEU A 1 162 ? -7.167 -4.378 -14.630 1.00 83.25 162 LEU A CA 1
ATOM 1163 C C . LEU A 1 162 ? -5.813 -3.876 -15.133 1.00 83.25 162 LEU A C 1
ATOM 1165 O O . LEU A 1 162 ? -5.622 -3.783 -16.343 1.00 83.25 162 LEU A O 1
ATOM 1169 N N . ALA A 1 163 ? -4.856 -3.607 -14.241 1.00 83.12 163 ALA A N 1
ATOM 1170 C CA . ALA A 1 163 ? -3.505 -3.221 -14.640 1.00 83.12 163 ALA A CA 1
ATOM 1171 C C . ALA A 1 163 ? -2.809 -4.327 -15.459 1.00 83.12 163 ALA A C 1
ATOM 1173 O O . ALA A 1 163 ? -2.187 -4.033 -16.481 1.00 83.12 163 ALA A O 1
ATOM 1174 N N . VAL A 1 164 ? -2.963 -5.600 -15.070 1.00 82.75 164 VAL A N 1
ATOM 1175 C CA . VAL A 1 164 ? -2.438 -6.745 -15.841 1.00 82.75 164 VAL A CA 1
ATOM 1176 C C . VAL A 1 164 ? -3.122 -6.849 -17.199 1.00 82.75 164 VAL A C 1
ATOM 1178 O O . VAL A 1 164 ? -2.446 -6.917 -18.225 1.00 82.75 164 VAL A O 1
ATOM 1181 N N . LEU A 1 165 ? -4.457 -6.845 -17.220 1.00 82.25 165 LEU A N 1
ATOM 1182 C CA . LEU A 1 165 ? -5.230 -6.987 -18.456 1.00 82.25 165 LEU A CA 1
ATOM 1183 C C . LEU A 1 165 ? -4.953 -5.842 -19.435 1.00 82.25 165 LEU A C 1
ATOM 1185 O O . LEU A 1 165 ? -4.754 -6.086 -20.625 1.00 82.25 165 LEU A O 1
ATOM 1189 N N . GLY A 1 166 ? -4.878 -4.611 -18.928 1.00 79.69 166 GLY A N 1
ATOM 1190 C CA . GLY A 1 166 ? -4.513 -3.429 -19.702 1.00 79.69 166 GLY A CA 1
ATOM 1191 C C . GLY A 1 166 ? -3.101 -3.528 -20.278 1.00 79.69 166 GLY A C 1
ATOM 1192 O O . GLY A 1 166 ? -2.913 -3.269 -21.465 1.00 79.69 166 GLY A O 1
ATOM 1193 N N . GLY A 1 167 ? -2.120 -3.976 -19.485 1.00 78.56 167 GLY A N 1
ATOM 1194 C CA . GLY A 1 167 ? -0.745 -4.187 -19.952 1.00 78.56 167 GLY A CA 1
ATOM 1195 C C . GLY A 1 167 ? -0.634 -5.249 -21.054 1.00 78.56 167 GLY A C 1
ATOM 1196 O O . GLY A 1 167 ? 0.054 -5.040 -22.061 1.00 78.56 167 GLY A O 1
ATOM 1197 N N . VAL A 1 168 ? -1.367 -6.359 -20.911 1.00 79.25 168 VAL A N 1
ATOM 1198 C CA . VAL A 1 168 ? -1.468 -7.408 -21.939 1.00 79.25 168 VAL A CA 1
ATOM 1199 C C . VAL A 1 168 ? -2.095 -6.845 -23.215 1.00 79.25 168 VAL A C 1
ATOM 1201 O O . VAL A 1 168 ? -1.507 -6.975 -24.288 1.00 79.25 168 VAL A O 1
ATOM 1204 N N . ALA A 1 169 ? -3.253 -6.187 -23.109 1.00 79.88 169 ALA A N 1
ATOM 1205 C CA . ALA A 1 169 ? -3.961 -5.615 -24.252 1.00 79.88 169 ALA A CA 1
ATOM 1206 C C . ALA A 1 169 ? -3.100 -4.587 -24.998 1.00 79.88 169 ALA A C 1
ATOM 1208 O O . ALA A 1 169 ? -2.982 -4.660 -26.221 1.00 79.88 169 ALA A O 1
ATOM 1209 N N . LEU A 1 170 ? -2.437 -3.683 -24.269 1.00 78.69 170 LEU A N 1
ATOM 1210 C CA . LEU A 1 170 ? -1.549 -2.680 -24.853 1.00 78.69 170 LEU A CA 1
ATOM 1211 C C . LEU A 1 170 ? -0.407 -3.337 -25.632 1.00 78.69 170 LEU A C 1
ATOM 1213 O O . LEU A 1 170 ? -0.144 -2.958 -26.768 1.00 78.69 170 LEU A O 1
ATOM 1217 N N . THR A 1 171 ? 0.223 -4.367 -25.071 1.00 77.19 171 THR A N 1
ATOM 1218 C CA . THR A 1 171 ? 1.335 -5.060 -25.739 1.00 77.19 171 THR A CA 1
ATOM 1219 C C . THR A 1 171 ? 0.887 -5.818 -26.989 1.00 77.19 171 THR A C 1
ATOM 1221 O O . THR A 1 171 ? 1.623 -5.887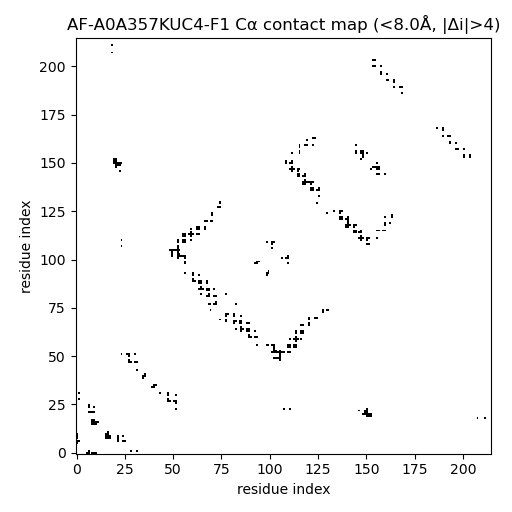 -27.973 1.00 77.19 171 THR A O 1
ATOM 1224 N N . LEU A 1 172 ? -0.329 -6.372 -26.986 1.00 77.31 172 LEU A N 1
ATOM 1225 C CA . LEU A 1 172 ? -0.913 -7.002 -28.174 1.00 77.31 172 LEU A CA 1
ATOM 1226 C C . LEU A 1 172 ? -1.247 -5.985 -29.279 1.00 77.31 172 LEU A C 1
ATOM 1228 O O . LEU A 1 172 ? -1.265 -6.359 -30.452 1.00 77.31 172 LEU A O 1
ATOM 1232 N N . LEU A 1 173 ? -1.515 -4.723 -28.925 1.00 78.25 173 LEU A N 1
ATOM 1233 C CA . LEU A 1 173 ? -1.787 -3.644 -29.882 1.00 78.25 173 LEU A CA 1
ATOM 1234 C C . LEU A 1 173 ? -0.518 -3.035 -30.469 1.00 78.25 173 LEU A C 1
ATOM 1236 O O . LEU A 1 173 ? -0.515 -2.672 -31.642 1.00 78.25 173 LEU A O 1
ATOM 1240 N N . THR A 1 174 ? 0.536 -2.905 -29.665 1.00 75.81 174 THR A N 1
ATOM 1241 C CA . THR A 1 174 ? 1.745 -2.160 -30.041 1.00 75.81 174 THR A CA 1
ATOM 1242 C C . THR A 1 174 ? 2.816 -3.011 -30.714 1.00 75.81 174 THR A C 1
ATOM 1244 O O . THR A 1 174 ? 3.699 -2.456 -31.363 1.00 75.81 174 THR A O 1
ATOM 1247 N N . ARG A 1 175 ? 2.757 -4.347 -30.624 1.00 71.88 175 ARG A N 1
ATOM 1248 C CA . ARG A 1 175 ? 3.689 -5.224 -31.353 1.00 71.88 175 ARG A CA 1
ATOM 1249 C C . ARG A 1 175 ? 3.359 -5.253 -32.850 1.00 71.88 175 ARG A C 1
ATOM 1251 O O . ARG A 1 175 ? 2.465 -5.973 -33.288 1.00 71.88 175 ARG A O 1
ATOM 1258 N N . THR A 1 176 ? 4.120 -4.482 -33.625 1.00 56.69 176 THR A N 1
ATOM 1259 C CA . THR A 1 176 ? 4.010 -4.325 -35.086 1.00 56.69 176 THR A CA 1
ATOM 1260 C C . THR A 1 176 ? 4.505 -5.532 -35.894 1.00 56.69 176 THR A C 1
ATOM 1262 O O . THR A 1 176 ? 4.086 -5.688 -37.037 1.00 56.69 176 THR A O 1
ATOM 1265 N N . ASP A 1 177 ? 5.306 -6.424 -35.298 1.00 54.41 177 ASP A N 1
ATOM 1266 C CA . ASP A 1 177 ? 5.928 -7.573 -35.988 1.00 54.41 177 ASP A CA 1
ATOM 1267 C C . ASP A 1 177 ? 5.155 -8.901 -35.849 1.00 54.41 177 ASP A C 1
ATOM 1269 O O . ASP A 1 177 ? 5.635 -9.964 -36.242 1.00 54.41 177 ASP A O 1
ATOM 1273 N N . ALA A 1 178 ? 3.950 -8.884 -35.270 1.00 50.53 178 ALA A N 1
ATOM 1274 C CA . ALA A 1 178 ? 3.167 -10.105 -35.088 1.00 50.53 178 ALA A CA 1
ATOM 1275 C C . ALA A 1 178 ? 2.493 -10.542 -36.411 1.00 50.53 178 ALA A C 1
ATOM 1277 O O . ALA A 1 178 ? 1.821 -9.723 -37.050 1.00 50.53 178 ALA A O 1
ATOM 1278 N N . PRO A 1 179 ? 2.601 -11.823 -36.827 1.00 47.03 179 PRO A N 1
ATOM 1279 C CA . PRO A 1 179 ? 1.952 -12.314 -38.040 1.00 47.03 179 PRO A CA 1
ATOM 1280 C C . PRO A 1 179 ? 0.442 -12.030 -38.013 1.00 47.03 179 PRO A C 1
ATOM 1282 O O . PRO A 1 179 ? -0.232 -12.225 -37.001 1.00 47.03 179 PRO A O 1
ATOM 1285 N N . ARG A 1 180 ? -0.091 -11.569 -39.155 1.00 54.12 180 ARG A N 1
ATOM 1286 C CA . ARG A 1 180 ? -1.482 -11.106 -39.376 1.00 54.12 180 ARG A CA 1
ATOM 1287 C C . ARG A 1 180 ? -2.586 -12.088 -38.938 1.00 54.12 180 ARG A C 1
ATOM 1289 O O . ARG A 1 180 ? -3.744 -11.683 -38.846 1.00 54.12 180 ARG A O 1
ATOM 1296 N N . SER A 1 181 ? -2.266 -13.344 -38.630 1.00 52.97 181 SER A N 1
ATOM 1297 C CA . SER A 1 181 ? -3.184 -14.323 -38.041 1.00 52.97 181 SER A CA 1
ATOM 1298 C C . SER A 1 181 ? -3.316 -14.110 -36.527 1.00 52.97 181 SER A C 1
ATOM 1300 O O . SER A 1 181 ? -2.781 -14.864 -35.714 1.00 52.97 181 SER A O 1
ATOM 1302 N N . ARG A 1 182 ? -4.031 -13.054 -36.133 1.00 54.03 182 ARG A N 1
ATOM 1303 C CA . ARG A 1 182 ? -4.378 -12.800 -34.728 1.00 54.03 182 ARG A CA 1
ATOM 1304 C C . ARG A 1 182 ? -5.319 -13.903 -34.216 1.00 54.03 182 ARG A C 1
ATOM 1306 O O . ARG A 1 182 ? -6.416 -14.028 -34.768 1.00 54.03 182 ARG A O 1
ATOM 1313 N N . PRO A 1 183 ? -5.006 -14.654 -33.143 1.00 51.44 183 PRO A N 1
ATOM 1314 C CA . PRO A 1 183 ? -6.020 -15.466 -32.495 1.00 51.44 183 PRO A CA 1
ATOM 1315 C C . PRO A 1 183 ? -6.979 -14.510 -31.780 1.00 51.44 183 PRO A C 1
ATOM 1317 O O . PRO A 1 183 ? -6.644 -13.903 -30.762 1.00 51.44 183 PRO A O 1
ATOM 1320 N N . ARG A 1 184 ? -8.198 -14.374 -32.312 1.00 54.00 184 ARG A N 1
ATOM 1321 C CA . ARG A 1 184 ? -9.317 -13.641 -31.687 1.00 54.00 184 ARG A CA 1
ATOM 1322 C C . ARG A 1 184 ? -9.510 -14.013 -30.200 1.00 54.00 184 ARG A C 1
ATOM 1324 O O . ARG A 1 184 ? -10.006 -13.201 -29.429 1.00 54.00 184 ARG A O 1
ATOM 1331 N N . GLY A 1 185 ? -9.033 -15.191 -29.785 1.00 53.25 185 GLY A N 1
ATOM 1332 C CA . GLY A 1 185 ? -9.053 -15.693 -28.411 1.00 53.25 185 GLY A CA 1
ATOM 1333 C C . GLY A 1 185 ? -8.290 -14.863 -27.371 1.00 53.25 185 GLY A C 1
ATOM 1334 O O . GLY A 1 185 ? -8.711 -14.858 -26.223 1.00 53.25 185 GLY A O 1
ATOM 1335 N N . ALA A 1 186 ? -7.233 -14.119 -27.726 1.00 54.78 186 ALA A N 1
ATOM 1336 C CA . ALA A 1 186 ? -6.514 -13.295 -26.738 1.00 54.78 186 ALA A CA 1
ATOM 1337 C C . ALA A 1 186 ? -7.318 -12.047 -26.325 1.00 54.78 186 ALA A C 1
ATOM 1339 O O . ALA A 1 186 ? -7.363 -11.683 -25.152 1.00 54.78 186 ALA A O 1
ATOM 1340 N N . TRP A 1 187 ? -8.017 -11.442 -27.290 1.00 53.00 187 TRP A N 1
ATOM 1341 C CA . TRP A 1 187 ? -8.944 -10.329 -27.068 1.00 53.00 187 TRP A CA 1
ATOM 1342 C C . TRP A 1 187 ? -10.168 -10.766 -26.276 1.00 53.00 187 TRP A C 1
ATOM 1344 O O . TRP A 1 187 ? -10.549 -10.107 -25.315 1.00 53.00 187 TRP A O 1
ATOM 1354 N N . ILE A 1 188 ? -10.731 -11.920 -26.639 1.00 57.91 188 ILE A N 1
ATOM 1355 C CA . ILE A 1 188 ? -11.831 -12.534 -25.896 1.00 57.91 188 ILE A CA 1
ATOM 1356 C C . ILE A 1 188 ? -11.364 -12.873 -24.477 1.00 57.91 188 ILE A C 1
ATOM 1358 O O . ILE A 1 188 ? -12.074 -12.559 -23.540 1.00 57.91 188 ILE A O 1
ATOM 1362 N N . GLY A 1 189 ? -10.155 -13.404 -24.284 1.00 57.66 189 GLY A N 1
ATOM 1363 C CA . GLY A 1 189 ? -9.620 -13.739 -22.961 1.00 57.66 189 GLY A CA 1
ATOM 1364 C C . GLY A 1 189 ? -9.401 -12.528 -22.051 1.00 57.66 189 GLY A C 1
ATOM 1365 O O . GLY A 1 189 ? -9.762 -12.581 -20.879 1.00 57.66 189 GLY A O 1
ATOM 1366 N N . ALA A 1 190 ? -8.869 -11.420 -22.575 1.00 59.97 190 ALA A N 1
ATOM 1367 C CA . ALA A 1 190 ? -8.681 -10.201 -21.786 1.00 59.97 190 ALA A CA 1
ATOM 1368 C C . ALA A 1 190 ? -10.014 -9.510 -21.452 1.00 59.97 190 ALA A C 1
ATOM 1370 O O . ALA A 1 190 ? -10.206 -9.031 -20.336 1.00 59.97 190 ALA A O 1
ATOM 1371 N N . LEU A 1 191 ? -10.951 -9.501 -22.404 1.00 59.56 191 LEU A N 1
ATOM 1372 C CA . LEU A 1 191 ? -12.269 -8.890 -22.242 1.00 59.56 191 LEU A CA 1
ATOM 1373 C C . LEU A 1 191 ? -13.163 -9.742 -21.330 1.00 59.56 191 LEU A C 1
ATOM 1375 O O . LEU A 1 191 ? -13.782 -9.208 -20.420 1.00 59.56 191 LEU A O 1
ATOM 1379 N N . VAL A 1 192 ? -13.139 -11.069 -21.479 1.00 63.22 192 VAL A N 1
ATOM 1380 C CA . VAL A 1 192 ? -13.795 -12.022 -20.571 1.00 63.22 192 VAL A CA 1
ATOM 1381 C C . VAL A 1 192 ? -13.150 -11.977 -19.189 1.00 63.22 192 VAL A C 1
ATOM 1383 O O . VAL A 1 192 ? -13.873 -11.944 -18.208 1.00 63.22 192 VAL A O 1
ATOM 1386 N N . GLY A 1 193 ? -11.822 -11.894 -19.076 1.00 65.38 193 GLY A N 1
ATOM 1387 C CA . GLY A 1 193 ? -11.138 -11.749 -17.787 1.00 65.38 193 GLY A CA 1
ATOM 1388 C C . GLY A 1 193 ? -11.511 -10.454 -17.061 1.00 65.38 193 GLY A C 1
ATOM 1389 O O . GLY A 1 193 ? -11.785 -10.480 -15.864 1.00 65.38 193 GLY A O 1
ATOM 1390 N N . GLY A 1 194 ? -11.589 -9.335 -17.786 1.00 62.91 194 GLY A N 1
ATOM 1391 C CA . GLY A 1 194 ? -12.006 -8.042 -17.236 1.00 62.91 194 GLY A CA 1
ATOM 1392 C C . GLY A 1 194 ? -13.482 -8.013 -16.847 1.00 62.91 194 GLY A C 1
ATOM 1393 O O . GLY A 1 194 ? -13.819 -7.527 -15.771 1.00 62.91 194 GLY A O 1
ATOM 1394 N N . VAL A 1 195 ? -14.353 -8.591 -17.679 1.00 66.00 195 VAL A N 1
ATOM 1395 C CA . VAL A 1 195 ? -15.792 -8.717 -17.403 1.00 66.00 195 VAL A CA 1
ATOM 1396 C C . VAL A 1 195 ? -16.054 -9.692 -16.257 1.00 66.00 195 VAL A C 1
ATOM 1398 O O . VAL A 1 195 ? -16.892 -9.394 -15.420 1.00 66.00 195 VAL A O 1
ATOM 1401 N N . LEU A 1 196 ? -15.327 -10.808 -16.155 1.00 64.00 196 LEU A N 1
ATOM 1402 C CA . LEU A 1 196 ? -15.456 -11.759 -15.047 1.00 64.00 196 LEU A CA 1
ATOM 1403 C C . LEU A 1 196 ? -14.939 -11.173 -13.738 1.00 64.00 196 LEU A C 1
ATOM 1405 O O . LEU A 1 196 ? -15.594 -11.344 -12.720 1.00 64.00 196 LEU A O 1
ATOM 1409 N N . LEU A 1 197 ? -13.815 -10.449 -13.747 1.00 61.66 197 LEU A N 1
ATOM 1410 C CA . LEU A 1 197 ? -13.338 -9.726 -12.563 1.00 61.66 197 LEU A CA 1
ATOM 1411 C C . LEU A 1 197 ? -14.336 -8.641 -12.143 1.00 61.66 197 LEU A C 1
ATOM 1413 O O . LEU A 1 197 ? -14.672 -8.550 -10.965 1.00 61.66 197 LEU A O 1
ATOM 1417 N N . GLY A 1 198 ? -14.866 -7.879 -13.105 1.00 64.31 198 GLY A N 1
ATOM 1418 C CA . GLY A 1 198 ? -15.926 -6.898 -12.875 1.00 64.31 198 GLY A CA 1
ATOM 1419 C C . GLY A 1 198 ? -17.205 -7.532 -12.320 1.00 64.31 198 GLY A C 1
ATOM 1420 O O . GLY A 1 198 ? -17.736 -7.059 -11.320 1.00 64.31 198 GLY A O 1
ATOM 1421 N N . ALA A 1 199 ? -17.657 -8.648 -12.889 1.00 61.25 199 ALA A N 1
ATOM 1422 C CA . ALA A 1 199 ? -18.836 -9.381 -12.440 1.00 61.25 199 ALA A CA 1
ATOM 1423 C C . ALA A 1 199 ? -18.631 -10.008 -11.053 1.00 61.25 199 ALA A C 1
ATOM 1425 O O . ALA A 1 199 ? -19.492 -9.856 -10.199 1.00 61.25 199 ALA A O 1
ATOM 1426 N N . LEU A 1 200 ? -17.477 -10.625 -10.778 1.00 59.69 200 LEU A N 1
ATOM 1427 C CA . LEU A 1 200 ? -17.118 -11.138 -9.448 1.00 59.69 200 LEU A CA 1
ATOM 1428 C C . LEU A 1 200 ? -17.093 -10.022 -8.401 1.00 59.69 200 LEU A C 1
ATOM 1430 O O . LEU A 1 200 ? -17.517 -10.230 -7.267 1.00 59.69 200 LEU A O 1
ATOM 1434 N N . SER A 1 201 ? -16.642 -8.823 -8.776 1.00 59.81 201 SER A N 1
ATOM 1435 C CA . SER A 1 201 ? -16.714 -7.679 -7.873 1.00 59.81 201 SER A CA 1
ATOM 1436 C C . SER A 1 201 ? -18.129 -7.148 -7.668 1.00 59.81 201 SER A C 1
ATOM 1438 O O . SER A 1 201 ? -18.477 -6.839 -6.533 1.00 59.81 201 SER A O 1
ATOM 1440 N N . ALA A 1 202 ? -18.954 -7.094 -8.716 1.00 57.53 202 ALA A N 1
ATOM 1441 C CA . ALA A 1 202 ? -20.343 -6.652 -8.628 1.00 57.53 202 ALA A CA 1
ATOM 1442 C C . ALA A 1 202 ? -21.188 -7.621 -7.786 1.00 57.53 202 ALA A C 1
ATOM 1444 O O . ALA A 1 202 ? -21.865 -7.188 -6.860 1.00 57.53 202 ALA A O 1
ATOM 1445 N N . LEU A 1 203 ? -21.039 -8.927 -8.024 1.00 56.59 203 LEU A N 1
ATOM 1446 C CA . LEU A 1 203 ? -21.692 -9.986 -7.252 1.00 56.59 203 LEU A CA 1
ATOM 1447 C C . LEU A 1 203 ? -21.254 -9.963 -5.787 1.00 56.59 203 LEU A C 1
ATOM 1449 O O . LEU A 1 203 ? -22.084 -10.095 -4.896 1.00 56.59 203 LEU A O 1
ATOM 1453 N N . SER A 1 204 ? -19.969 -9.699 -5.514 1.00 58.06 204 SER A N 1
ATOM 1454 C CA . SER A 1 204 ? -19.535 -9.538 -4.128 1.00 58.06 204 SER A CA 1
ATOM 1455 C C . SER A 1 204 ? -20.238 -8.349 -3.462 1.00 58.06 204 SER A C 1
ATOM 1457 O O . SER A 1 204 ? -20.772 -8.506 -2.373 1.00 58.06 204 SER A O 1
ATOM 1459 N N . VAL A 1 205 ? -20.328 -7.182 -4.110 1.00 52.84 205 VAL A N 1
ATOM 1460 C CA . VAL A 1 205 ? -20.992 -5.996 -3.534 1.00 52.84 205 VAL A CA 1
ATOM 1461 C C . VAL A 1 205 ? -22.467 -6.261 -3.192 1.00 52.84 205 VAL A C 1
ATOM 1463 O O . VAL A 1 205 ? -22.933 -5.769 -2.164 1.00 52.84 205 VAL A O 1
ATOM 1466 N N . GLU A 1 206 ? -23.176 -7.060 -3.992 1.00 48.28 206 GLU A N 1
ATOM 1467 C CA . GLU A 1 206 ? -24.575 -7.438 -3.740 1.00 48.28 206 GLU A CA 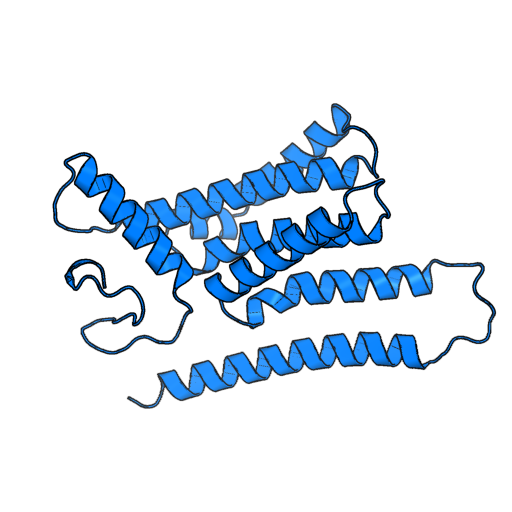1
ATOM 1468 C C . GLU A 1 206 ? -24.726 -8.419 -2.561 1.00 48.28 206 GLU A C 1
ATOM 1470 O O . GLU A 1 206 ? -25.574 -8.195 -1.693 1.00 48.28 206 GLU A O 1
ATOM 1475 N N . ASP A 1 207 ? -23.856 -9.428 -2.445 1.00 50.81 207 ASP A N 1
ATOM 1476 C CA . ASP A 1 207 ? -23.896 -10.401 -1.339 1.00 50.81 207 ASP A CA 1
ATOM 1477 C C . ASP A 1 207 ? -23.548 -9.769 0.025 1.00 50.81 207 ASP A C 1
ATOM 1479 O O . ASP A 1 207 ? -24.152 -10.102 1.049 1.00 50.81 207 ASP A O 1
ATOM 1483 N N . TRP A 1 208 ? -22.624 -8.799 0.062 1.00 46.69 208 TRP A N 1
ATOM 1484 C CA . TRP A 1 208 ? -22.317 -8.047 1.291 1.00 46.69 208 TRP A CA 1
ATOM 1485 C C . TRP A 1 208 ? -23.448 -7.076 1.683 1.00 46.69 208 TRP A C 1
ATOM 1487 O O . TRP A 1 208 ? -23.622 -6.793 2.869 1.00 46.69 208 TRP A O 1
ATOM 1497 N N . GLY A 1 209 ? -24.231 -6.579 0.717 1.00 44.12 209 GLY A N 1
ATOM 1498 C CA . GLY A 1 209 ? -25.402 -5.731 0.971 1.00 44.12 209 GLY A CA 1
ATOM 1499 C C . GLY A 1 209 ? -26.610 -6.508 1.507 1.00 44.12 209 GLY A C 1
ATOM 1500 O O . GLY A 1 209 ? -27.301 -6.022 2.401 1.00 44.12 209 GLY A O 1
ATOM 1501 N N . GLY A 1 210 ? -26.835 -7.732 1.016 1.00 40.66 210 GLY A N 1
ATOM 1502 C CA . GLY A 1 210 ? -27.935 -8.599 1.455 1.00 40.66 210 GLY A CA 1
ATOM 1503 C C . GLY A 1 210 ? -27.765 -9.158 2.872 1.00 40.66 210 GLY A C 1
ATOM 1504 O O . GLY A 1 210 ? -28.738 -9.250 3.617 1.00 40.66 210 GLY A O 1
ATOM 1505 N N . LEU A 1 211 ? -26.531 -9.463 3.287 1.00 44.44 211 LEU A N 1
ATOM 1506 C CA . LEU A 1 211 ? -26.234 -9.958 4.641 1.00 44.44 211 LEU A CA 1
ATOM 1507 C C . LEU A 1 211 ? -26.259 -8.860 5.720 1.00 44.44 211 LEU A C 1
ATOM 1509 O O . LEU A 1 211 ? -26.396 -9.173 6.898 1.00 44.44 211 LEU A O 1
ATOM 1513 N N . ALA A 1 212 ? -26.158 -7.582 5.339 1.00 46.22 212 ALA A N 1
ATOM 1514 C CA . ALA A 1 212 ? -26.249 -6.444 6.259 1.00 46.22 212 ALA A CA 1
ATOM 1515 C C . ALA A 1 212 ? -27.695 -5.954 6.501 1.00 46.22 212 ALA A C 1
ATOM 1517 O O . ALA A 1 212 ? -27.905 -5.099 7.357 1.00 46.22 212 ALA A O 1
ATOM 1518 N N . GLY A 1 213 ? -28.678 -6.466 5.748 1.00 38.19 213 GLY A N 1
ATOM 1519 C CA . GLY A 1 213 ? -30.097 -6.089 5.843 1.00 38.19 213 GLY A CA 1
ATOM 1520 C C . GLY A 1 213 ? -31.009 -7.135 6.494 1.00 38.19 213 GLY A C 1
ATOM 1521 O O . GLY A 1 213 ? -32.218 -6.925 6.550 1.00 38.19 213 GLY A O 1
ATOM 1522 N N . ALA A 1 214 ? -30.457 -8.258 6.960 1.00 39.31 214 ALA A N 1
ATOM 1523 C CA . ALA A 1 214 ? -31.194 -9.333 7.623 1.00 39.31 214 ALA A CA 1
ATOM 1524 C C . ALA A 1 214 ? -30.712 -9.488 9.076 1.00 39.31 214 ALA A C 1
ATOM 1526 O O . ALA A 1 214 ? -29.960 -10.407 9.395 1.00 39.31 214 ALA A O 1
ATOM 1527 N N . GLY A 1 215 ? -31.118 -8.556 9.939 1.00 38.12 215 GLY A N 1
ATOM 1528 C CA . GLY A 1 215 ? -30.830 -8.549 11.375 1.00 38.12 215 GLY A CA 1
ATOM 1529 C C . GLY A 1 215 ? -31.530 -7.395 12.066 1.00 38.12 215 GLY A C 1
ATOM 1530 O O . GLY A 1 215 ? -31.185 -6.243 11.725 1.00 38.12 215 GLY A O 1
#

pLDDT: mean 83.15, std 15.74, range [38.12, 98.44]

Radius of gyration: 20.44 Å; Cα contacts (8 Å, |Δi|>4): 236; chains: 1; bounding box: 50×32×69 Å

Sequence (215 aa):
MFQRGDWIVPTVHGETYIAKPPLMYWVQMAIAHARRAMGASPFTDETEVRLAAALAGVAGVLAAFLVGRRLMAEGGAPSARDDALAALGALGLCAGVLYFRSARTGEIDILTAPFVIVAVGALHACWAGAAGGRWARVAVATLAMIGAALAKGPPALLVPGLAVLGGVALTLLTRTDAPRSRPRGAWIGALVGGVLLGALSALSVEDWGGLAGAG

Mean predicted aligned error: 9.46 Å

Secondary structure (DSSP, 8-state):
-GGGT-SSS-EETTEE--SS-SHHHHHHHHHHHHHHHTT--SS--HHHHHHHHHHHHHHHHHHHHHHHHHHHTTTSPPPHHHHHHHHHHHHHHHH-HHHHHHHHHT-GGGGHHHHHHHHHHHHHHHHTT-SS-HHHHHHHHHHHHHHHHHHH-GGGGHHHHHHHHHHHHHHHHH-TTS-S---HHHHHHHHHHHHHHHHHHHHHHHHHHHHTS--

Solvent-accessible surface area (backbone atoms only — not comparable to full-atom values): 11404 Å² total; per-residue (Å²): 65,75,93,76,71,44,84,80,67,48,53,59,98,85,42,82,43,86,87,58,46,54,47,55,59,50,50,25,45,52,47,48,51,53,42,41,75,72,71,44,69,94,70,86,64,70,59,39,44,25,49,44,14,36,53,24,38,51,47,24,32,53,31,39,25,58,37,36,21,55,62,65,23,76,73,58,78,61,48,77,66,28,46,51,52,12,46,50,52,17,48,50,51,53,68,30,68,66,55,42,47,32,15,60,73,34,37,67,65,37,52,24,50,24,23,42,46,45,17,42,41,25,49,48,46,58,68,70,61,48,85,70,64,62,66,57,32,52,48,50,20,50,54,19,46,51,48,10,28,35,30,60,25,74,60,48,47,46,63,43,51,47,53,52,43,49,52,52,53,51,52,69,70,66,54,83,85,61,70,92,80,69,66,67,63,59,59,50,48,43,51,50,50,51,50,47,51,50,46,55,35,52,53,48,57,51,56,61,52,57,65,73,71,71,128

Nearest PDB structures (foldseek):
  6gkf-assembly1_B  TM=2.687E-01  e=3.310E+00  Homo sapiens
  6gkf-assembly3_F  TM=2.178E-01  e=3.158E+00  Homo sapiens

Foldseek 3Di:
DLVVPDQAFDDDPNHTDPLAFRPLVVQLSVQLVVCVVVVHDVDDDCCSLLVSLLVLLVLLLVLQQVLQQVVVCLLHHGDPVSNVVSNVRSVVQCPPPVSVCRSGRSNLLSNLRNLLSQLLSLLVCLVSCRPDDNVVSVVSNVVSLVSNCNRGHLLSCLSSQLSNLVSQVVVVVPPPPDPPPDPVVSVVVSVVSNVVSVVVNVVVVVVSVVVVPPD